Protein AF-A0A6C0DSA8-F1 (afdb_monomer_lite)

Sequence (281 aa):
MSYENQNHFLSDNNVKMLWEIILDDDIVVNKNRDEITQINRIFLSVAQQFYDKEKNLHQ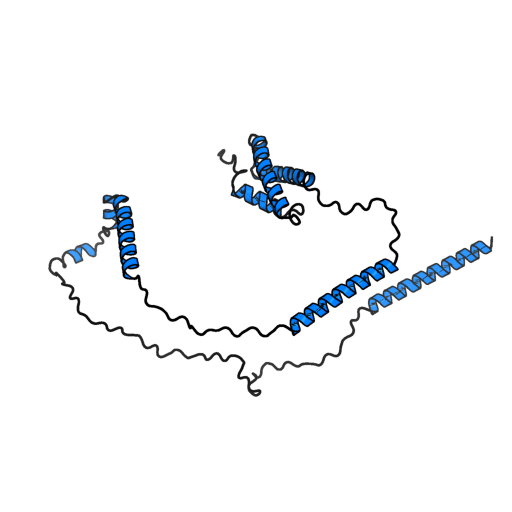TLIGMNKKFISVIVNILNQNFPKPKPLVIHEKETIPITAEEIQKSRENEFEQEFKRKQNEFTRAMSLPVPETPKFSDNARDEPISELDVIIKRTIAERNLEMQQITNNFNKSEVENWIKSSETSVRVEKLRENENATKKIKLGNLMDYDVPSDENIKQKNVSWADDLTENNILPGLKLKITEIEPKEINNTTSIDEKIDKLEKKVDVIFSMIEKLLLEKNKN

Radius of gyration: 43.49 Å; chains: 1; bounding box: 101×85×115 Å

Structure (mmCIF, N/CA/C/O backbone):
data_AF-A0A6C0DSA8-F1
#
_entry.id   AF-A0A6C0DSA8-F1
#
loop_
_atom_site.group_PDB
_atom_site.id
_atom_site.type_symbol
_atom_site.label_atom_id
_atom_site.label_alt_id
_atom_site.label_comp_id
_atom_site.label_asym_id
_atom_site.label_entity_id
_atom_site.label_seq_id
_atom_site.pdbx_PDB_ins_code
_atom_site.Cartn_x
_atom_site.Cartn_y
_atom_site.Cartn_z
_atom_site.occupancy
_atom_site.B_iso_or_equiv
_atom_site.auth_seq_id
_atom_site.auth_comp_id
_atom_site.auth_asym_id
_atom_site.auth_atom_id
_atom_site.pdbx_PDB_model_num
ATOM 1 N N . MET A 1 1 ? 32.169 26.458 9.799 1.00 36.28 1 MET A N 1
ATOM 2 C CA . MET A 1 1 ? 31.304 25.278 9.583 1.00 36.28 1 MET A CA 1
ATOM 3 C C . MET A 1 1 ? 30.195 25.701 8.638 1.00 36.28 1 MET A C 1
ATOM 5 O O . MET A 1 1 ? 29.547 26.698 8.918 1.00 36.28 1 MET A O 1
ATOM 9 N N . SER A 1 2 ? 30.119 25.042 7.481 1.00 33.19 2 SER A N 1
ATOM 10 C CA . SER A 1 2 ? 29.376 25.468 6.284 1.00 33.19 2 SER A CA 1
ATOM 11 C C . SER A 1 2 ? 27.853 25.454 6.491 1.00 33.19 2 SER A C 1
ATOM 13 O O . SER A 1 2 ? 27.313 24.494 7.038 1.00 33.19 2 SER A O 1
ATOM 15 N N . TYR A 1 3 ? 27.172 26.512 6.042 1.00 40.94 3 TYR A N 1
ATOM 16 C CA . TYR A 1 3 ? 25.713 26.692 6.049 1.00 40.94 3 TYR A CA 1
ATOM 17 C C . TYR A 1 3 ? 25.061 26.046 4.805 1.00 40.94 3 TYR A C 1
ATOM 19 O O . TYR A 1 3 ? 24.342 26.704 4.065 1.00 40.94 3 TYR A O 1
ATOM 27 N N . GLU A 1 4 ? 25.309 24.761 4.548 1.00 39.78 4 GLU A N 1
ATOM 28 C CA . GLU A 1 4 ? 24.831 24.075 3.325 1.00 39.78 4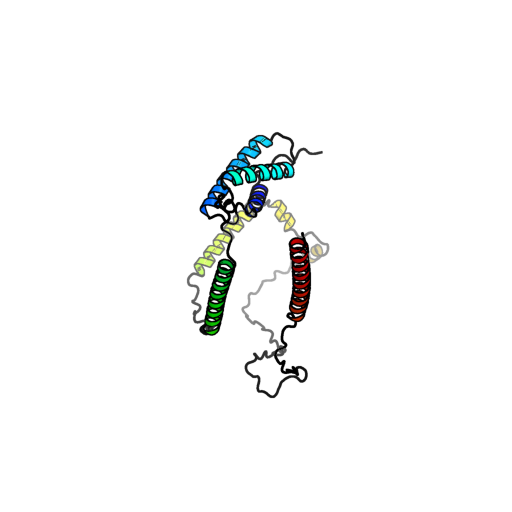 GLU A CA 1
ATOM 29 C C . GLU A 1 4 ? 23.663 23.097 3.546 1.00 39.78 4 GLU A C 1
ATOM 31 O O . GLU A 1 4 ? 23.375 22.268 2.694 1.00 39.78 4 GLU A O 1
ATOM 36 N N . ASN A 1 5 ? 22.940 23.189 4.665 1.00 47.25 5 ASN A N 1
ATOM 37 C CA . ASN A 1 5 ? 21.820 22.279 4.970 1.00 47.25 5 ASN A CA 1
ATOM 38 C C . ASN A 1 5 ? 20.432 22.931 4.878 1.00 47.25 5 ASN A C 1
ATOM 40 O O . ASN A 1 5 ? 19.489 22.490 5.537 1.00 47.25 5 ASN A O 1
ATOM 44 N N . GLN A 1 6 ? 20.280 23.991 4.085 1.00 53.41 6 GLN A N 1
ATOM 45 C CA . GLN A 1 6 ? 18.984 24.637 3.912 1.00 53.41 6 GLN A CA 1
ATOM 46 C C . GLN A 1 6 ? 18.294 24.103 2.654 1.00 53.41 6 GLN A C 1
ATOM 48 O O . GLN A 1 6 ? 18.672 24.444 1.540 1.00 53.41 6 GLN A O 1
ATOM 53 N N . ASN A 1 7 ? 17.231 23.320 2.886 1.00 64.06 7 ASN A N 1
ATOM 54 C CA . ASN A 1 7 ? 16.073 23.147 1.996 1.00 64.06 7 ASN A CA 1
ATOM 55 C C . ASN A 1 7 ? 15.995 21.919 1.069 1.00 64.06 7 ASN A C 1
ATOM 57 O O . ASN A 1 7 ? 15.568 22.022 -0.077 1.00 64.06 7 ASN A O 1
ATOM 61 N N . HIS A 1 8 ? 16.246 20.717 1.593 1.00 80.88 8 HIS A N 1
ATOM 62 C CA . HIS A 1 8 ? 15.916 19.462 0.887 1.00 80.88 8 HIS A CA 1
ATOM 63 C C . HIS A 1 8 ? 14.518 18.897 1.200 1.00 80.88 8 HIS A C 1
ATOM 65 O O . HIS A 1 8 ? 14.192 17.791 0.770 1.00 80.88 8 HIS A O 1
ATOM 71 N N . PHE A 1 9 ? 13.672 19.634 1.929 1.00 87.25 9 PHE A N 1
ATOM 72 C CA . PHE A 1 9 ? 12.355 19.141 2.350 1.00 87.25 9 PHE A CA 1
ATOM 73 C C . PHE A 1 9 ? 11.441 18.799 1.163 1.00 87.25 9 PHE A C 1
ATOM 75 O O . PHE A 1 9 ? 10.834 17.732 1.152 1.00 87.25 9 PHE A O 1
ATOM 82 N N . LEU A 1 10 ? 11.406 19.658 0.139 1.00 88.44 10 LEU A N 1
ATOM 83 C CA . LEU A 1 10 ? 10.636 19.438 -1.093 1.00 88.44 10 LEU A CA 1
ATOM 84 C C . LEU A 1 10 ? 11.400 18.639 -2.163 1.00 88.44 10 LEU A C 1
ATOM 86 O O . LEU A 1 10 ? 10.984 18.623 -3.316 1.00 88.44 10 LEU A O 1
ATOM 90 N N . SER A 1 11 ? 12.524 18.000 -1.822 1.00 91.25 11 SER A N 1
ATOM 91 C CA . SER A 1 11 ? 13.206 17.125 -2.780 1.00 91.25 11 SER A CA 1
ATOM 92 C C . SER A 1 11 ? 12.349 15.899 -3.086 1.00 91.25 11 SER A C 1
ATOM 94 O O . SER A 1 11 ? 11.756 15.323 -2.173 1.00 91.25 11 SER A O 1
ATOM 96 N N . ASP A 1 12 ? 12.337 15.458 -4.345 1.00 89.62 12 ASP A N 1
ATOM 97 C CA . ASP A 1 12 ? 11.538 14.306 -4.784 1.00 89.62 12 ASP A CA 1
ATOM 98 C C . ASP A 1 12 ? 11.785 13.067 -3.916 1.00 89.62 12 ASP A C 1
ATOM 100 O O . ASP A 1 12 ? 10.852 12.351 -3.559 1.00 89.62 12 ASP A O 1
ATOM 104 N N . ASN A 1 13 ? 13.036 12.849 -3.501 1.00 92.12 13 ASN A N 1
ATOM 105 C CA . ASN A 1 13 ? 13.405 11.734 -2.634 1.00 92.12 13 ASN A CA 1
ATOM 106 C C . ASN A 1 13 ? 12.784 11.845 -1.228 1.00 92.12 13 ASN A C 1
ATOM 108 O O . ASN A 1 13 ? 12.248 10.869 -0.708 1.00 92.12 13 ASN A O 1
ATOM 112 N N . ASN A 1 14 ? 12.820 13.033 -0.613 1.00 91.88 14 ASN A N 1
ATOM 113 C CA . ASN A 1 14 ? 12.238 13.248 0.712 1.00 91.88 14 ASN A CA 1
ATOM 114 C C . ASN A 1 14 ? 10.707 13.200 0.668 1.00 91.88 14 ASN A C 1
ATOM 116 O O . ASN A 1 14 ? 10.086 12.569 1.517 1.00 91.88 14 ASN A O 1
ATOM 120 N N . VAL A 1 15 ? 10.099 13.821 -0.343 1.00 92.44 15 VAL A N 1
ATOM 121 C CA . VAL A 1 15 ? 8.645 13.813 -0.547 1.00 92.44 15 VAL A CA 1
ATOM 122 C C . VAL A 1 15 ? 8.148 12.389 -0.781 1.00 92.44 15 VAL A C 1
ATOM 124 O O . VAL A 1 15 ? 7.161 11.988 -0.168 1.00 92.44 15 VAL A O 1
ATOM 127 N N . LYS A 1 16 ? 8.862 11.598 -1.593 1.00 93.44 16 LYS A N 1
ATOM 128 C CA . LYS A 1 16 ? 8.553 10.182 -1.802 1.00 93.44 16 LYS A CA 1
ATOM 129 C C . LYS A 1 16 ? 8.673 9.384 -0.507 1.00 93.44 16 LYS A C 1
ATOM 131 O O . LYS A 1 16 ? 7.734 8.686 -0.162 1.00 93.44 16 LYS A O 1
ATOM 136 N N . MET A 1 17 ? 9.769 9.527 0.244 1.00 94.19 17 MET A N 1
ATOM 137 C CA . MET A 1 17 ? 9.927 8.858 1.544 1.00 94.19 17 MET A CA 1
ATOM 138 C C . MET A 1 17 ? 8.771 9.189 2.498 1.00 94.19 17 MET A C 1
ATOM 140 O O . MET A 1 17 ? 8.204 8.294 3.117 1.00 94.19 17 MET A O 1
ATOM 144 N N . LEU A 1 18 ? 8.413 10.469 2.616 1.00 93.44 18 LEU A N 1
ATOM 145 C CA . LEU A 1 18 ? 7.306 10.911 3.462 1.00 93.44 18 LEU A CA 1
ATOM 146 C C . LEU A 1 18 ? 5.968 10.338 2.996 1.00 93.44 18 LEU A C 1
ATOM 148 O O . LEU A 1 18 ? 5.131 10.016 3.831 1.00 93.44 18 LEU A O 1
ATOM 152 N N . TRP A 1 19 ? 5.769 10.205 1.686 1.00 93.56 19 TRP A N 1
ATOM 153 C CA . TRP A 1 19 ? 4.577 9.582 1.130 1.00 93.56 19 TRP A CA 1
ATOM 154 C C . TRP A 1 19 ? 4.491 8.093 1.482 1.00 93.56 19 TRP A C 1
ATOM 156 O O . TRP A 1 19 ? 3.454 7.673 1.982 1.00 93.56 19 TRP A O 1
ATOM 166 N N . GLU A 1 20 ? 5.575 7.325 1.321 1.00 91.88 20 GLU A N 1
ATOM 167 C CA . GLU A 1 20 ? 5.614 5.901 1.707 1.00 91.88 20 GLU A CA 1
ATOM 168 C C . GLU A 1 20 ? 5.280 5.710 3.197 1.00 91.88 20 GLU A C 1
ATOM 170 O O . GLU A 1 20 ? 4.457 4.873 3.545 1.00 91.88 20 GLU A O 1
ATOM 175 N N . ILE A 1 21 ? 5.821 6.560 4.078 1.00 91.12 21 ILE A N 1
ATOM 176 C CA . ILE A 1 21 ? 5.517 6.511 5.521 1.00 91.12 21 ILE A CA 1
ATOM 177 C C . ILE A 1 21 ? 4.022 6.734 5.799 1.00 91.12 21 ILE A C 1
ATOM 179 O O . ILE A 1 21 ? 3.473 6.155 6.732 1.00 91.12 21 ILE A O 1
ATOM 183 N N . ILE A 1 22 ? 3.364 7.597 5.024 1.00 88.94 22 ILE A N 1
ATOM 184 C CA . ILE A 1 22 ? 1.934 7.886 5.186 1.00 88.94 22 ILE A CA 1
ATOM 185 C C . ILE A 1 22 ? 1.063 6.778 4.581 1.00 88.94 22 ILE A C 1
ATOM 187 O O . ILE A 1 22 ? -0.029 6.535 5.093 1.00 88.94 22 ILE A O 1
ATOM 191 N N . LEU A 1 23 ? 1.525 6.099 3.526 1.00 87.19 23 LEU A N 1
ATOM 192 C CA . LEU A 1 23 ? 0.829 4.943 2.951 1.00 87.19 23 LEU A CA 1
ATOM 193 C C . LEU A 1 23 ? 0.727 3.777 3.941 1.00 87.19 23 LEU A C 1
ATOM 195 O O . LEU A 1 23 ? -0.292 3.089 3.950 1.00 87.19 23 LEU A O 1
ATOM 199 N N . ASP A 1 24 ? 1.748 3.597 4.780 1.00 83.12 24 ASP A N 1
ATOM 200 C CA . ASP A 1 24 ? 1.798 2.552 5.808 1.00 83.12 24 ASP A CA 1
ATOM 201 C C . ASP A 1 24 ? 0.886 2.836 7.021 1.00 83.12 24 ASP A C 1
ATOM 203 O O . ASP A 1 24 ? 0.704 1.967 7.875 1.00 83.12 24 ASP A O 1
ATOM 207 N N . ASP A 1 25 ? 0.299 4.034 7.129 1.00 81.81 25 ASP A N 1
ATOM 208 C CA . ASP A 1 25 ? -0.641 4.366 8.204 1.00 81.81 25 ASP A CA 1
ATOM 209 C C . ASP A 1 25 ? -2.031 3.769 7.913 1.00 81.81 25 ASP A C 1
ATOM 211 O O . ASP A 1 25 ? -2.569 3.891 6.808 1.00 81.81 25 ASP A O 1
ATOM 215 N N . ASP A 1 26 ? -2.672 3.192 8.935 1.00 72.12 26 ASP A N 1
ATOM 216 C CA . ASP A 1 26 ? -4.038 2.644 8.891 1.00 72.12 26 ASP A CA 1
ATOM 217 C C . ASP A 1 26 ? -5.083 3.602 8.285 1.00 72.12 26 ASP A C 1
ATOM 219 O O . ASP A 1 26 ? -6.152 3.167 7.848 1.00 72.12 26 ASP A O 1
ATOM 223 N N . ILE A 1 27 ? -4.816 4.915 8.292 1.00 74.56 27 ILE A N 1
ATOM 224 C CA . ILE A 1 27 ? -5.662 5.928 7.644 1.00 74.56 27 ILE A CA 1
ATOM 225 C C . ILE A 1 27 ? -5.789 5.672 6.131 1.00 74.56 27 ILE A C 1
ATOM 227 O O . ILE A 1 27 ? -6.843 5.960 5.556 1.00 74.56 27 ILE A O 1
ATOM 231 N N . VAL A 1 28 ? -4.743 5.133 5.495 1.00 74.50 28 VAL A N 1
ATOM 232 C CA . VAL A 1 28 ? -4.619 4.992 4.036 1.00 74.50 28 VAL A CA 1
ATOM 233 C C . VAL A 1 28 ? -4.729 3.536 3.564 1.00 74.50 28 VAL A C 1
ATOM 235 O O . VAL A 1 28 ? -5.296 3.302 2.498 1.00 74.50 28 VAL A O 1
ATOM 238 N N . VAL A 1 29 ? -4.291 2.554 4.364 1.00 75.06 29 VAL A N 1
ATOM 239 C CA . VAL A 1 29 ? -4.211 1.123 3.978 1.00 75.06 29 VAL A CA 1
ATOM 240 C C . VAL A 1 29 ? -5.540 0.531 3.471 1.00 75.06 29 VAL A C 1
ATOM 242 O O . VAL A 1 29 ? -5.538 -0.315 2.582 1.00 75.06 29 VAL A O 1
ATOM 245 N N . ASN A 1 30 ? -6.688 0.997 3.978 1.00 73.38 30 ASN A N 1
ATOM 246 C CA . ASN A 1 30 ? -8.017 0.469 3.622 1.00 73.38 30 ASN A CA 1
ATOM 247 C C . ASN A 1 30 ? -8.848 1.411 2.731 1.00 73.38 30 ASN A C 1
ATOM 249 O O . ASN A 1 30 ? -10.080 1.334 2.719 1.00 73.38 30 ASN A O 1
ATOM 253 N N . LYS A 1 31 ? -8.198 2.341 2.025 1.00 81.06 31 LYS A N 1
ATOM 254 C CA . LYS A 1 31 ? -8.865 3.348 1.192 1.00 81.06 31 LYS A CA 1
ATOM 255 C C . LYS A 1 31 ? -8.976 2.921 -0.264 1.00 81.06 31 LYS A C 1
ATOM 257 O O . LYS A 1 31 ? -8.130 2.203 -0.792 1.00 81.06 31 LYS A O 1
ATOM 262 N N . ASN A 1 32 ? -10.041 3.367 -0.928 1.00 85.00 32 ASN A N 1
ATOM 263 C CA . ASN A 1 32 ? -10.211 3.114 -2.354 1.00 85.00 32 ASN A CA 1
ATOM 264 C C . ASN A 1 32 ? -9.243 3.981 -3.193 1.00 85.00 32 ASN A C 1
ATOM 266 O O . ASN A 1 32 ? -8.629 4.933 -2.705 1.00 85.00 32 ASN A O 1
ATOM 270 N N . ARG A 1 33 ? -9.098 3.660 -4.484 1.00 85.19 33 ARG A N 1
ATOM 271 C CA . ARG A 1 33 ? -8.155 4.348 -5.385 1.00 85.19 33 ARG A CA 1
ATOM 272 C C . ARG A 1 33 ? -8.432 5.853 -5.526 1.00 85.19 33 ARG A C 1
ATOM 274 O O . ARG A 1 33 ? -7.490 6.639 -5.672 1.00 85.19 33 ARG A O 1
ATOM 281 N N . ASP A 1 34 ? -9.695 6.258 -5.473 1.00 86.62 34 ASP A N 1
ATOM 282 C CA . ASP A 1 34 ? -10.095 7.661 -5.602 1.00 86.62 34 ASP A CA 1
ATOM 283 C C . ASP A 1 34 ? -9.764 8.451 -4.327 1.00 86.62 34 ASP A C 1
ATOM 285 O O . ASP A 1 34 ? -9.196 9.543 -4.402 1.00 86.62 34 ASP A O 1
ATOM 289 N N . GLU A 1 35 ? -10.010 7.861 -3.154 1.00 84.94 35 GLU A N 1
ATOM 29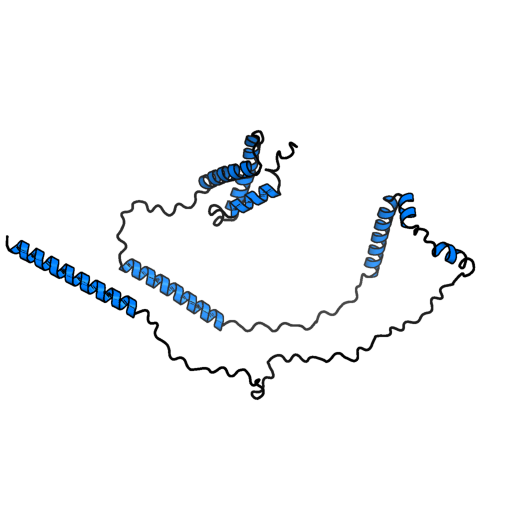0 C CA . GLU A 1 35 ? -9.628 8.390 -1.844 1.00 84.94 35 GLU A CA 1
ATOM 291 C C . GLU A 1 35 ? -8.107 8.548 -1.743 1.00 84.94 35 GLU A C 1
ATOM 293 O O . GLU A 1 35 ? -7.636 9.611 -1.347 1.00 84.94 35 GLU A O 1
ATOM 298 N N . ILE A 1 36 ? -7.319 7.558 -2.179 1.00 88.56 36 ILE A N 1
ATOM 299 C CA . ILE A 1 36 ? -5.847 7.656 -2.210 1.00 88.56 36 ILE A CA 1
ATOM 300 C C . ILE A 1 36 ? -5.400 8.813 -3.115 1.00 88.56 36 ILE A C 1
ATOM 302 O O . ILE A 1 36 ? -4.508 9.585 -2.758 1.00 88.56 36 ILE A O 1
ATOM 306 N N . THR A 1 37 ? -6.047 8.989 -4.270 1.00 89.75 37 THR A N 1
ATOM 307 C CA . THR A 1 37 ? -5.745 10.102 -5.186 1.00 89.75 37 THR A CA 1
ATOM 308 C C . THR A 1 37 ? -6.062 11.456 -4.541 1.00 89.75 37 THR A C 1
ATOM 310 O O . THR A 1 37 ? -5.304 12.418 -4.698 1.00 89.75 37 THR A O 1
ATOM 313 N N . GLN A 1 38 ? -7.154 11.544 -3.781 1.00 88.81 38 GLN A N 1
ATOM 314 C CA . GLN A 1 38 ? -7.524 12.741 -3.030 1.00 88.81 38 GLN A CA 1
ATOM 315 C C . GLN A 1 38 ? -6.548 13.021 -1.876 1.00 88.81 38 GLN A C 1
ATOM 317 O O . GLN A 1 38 ? -6.116 14.163 -1.711 1.00 88.81 38 GLN A O 1
ATOM 322 N N . ILE A 1 39 ? -6.151 11.989 -1.129 1.00 90.12 39 ILE A N 1
ATOM 323 C CA . ILE A 1 39 ? -5.149 12.063 -0.057 1.00 90.12 39 ILE A CA 1
ATOM 324 C C . ILE A 1 39 ? -3.818 12.571 -0.615 1.00 90.12 39 ILE A C 1
ATOM 326 O O . ILE A 1 39 ? -3.233 13.483 -0.037 1.00 90.12 39 ILE A O 1
ATOM 330 N N . ASN A 1 40 ? -3.379 12.073 -1.773 1.00 91.94 40 ASN A N 1
ATOM 331 C CA . ASN A 1 40 ? -2.148 12.531 -2.420 1.00 91.94 40 ASN A CA 1
ATOM 332 C C . ASN A 1 40 ? -2.206 14.026 -2.792 1.00 91.94 40 ASN A C 1
ATOM 334 O O . ASN A 1 40 ? -1.271 14.784 -2.536 1.00 91.94 40 ASN A O 1
ATOM 338 N N . ARG A 1 41 ? -3.337 14.502 -3.333 1.00 92.38 41 ARG A N 1
ATOM 339 C CA . ARG A 1 41 ? -3.519 15.937 -3.630 1.00 92.38 41 ARG A CA 1
ATOM 340 C C . ARG A 1 41 ? -3.437 16.800 -2.370 1.00 92.38 41 ARG A C 1
ATOM 342 O O . ARG A 1 41 ? -2.795 17.850 -2.392 1.00 92.38 41 ARG A O 1
ATOM 349 N N . ILE A 1 42 ? -4.065 16.354 -1.280 1.00 90.75 42 ILE A N 1
ATOM 350 C CA . ILE A 1 42 ? -4.008 17.035 0.020 1.00 90.75 42 ILE A CA 1
ATOM 351 C C . ILE A 1 42 ? -2.570 17.035 0.540 1.00 90.75 42 ILE A C 1
ATOM 353 O O . ILE A 1 42 ? -2.065 18.088 0.918 1.00 90.75 42 ILE A O 1
ATOM 357 N N . PHE A 1 43 ? -1.890 15.892 0.497 1.00 94.50 43 PHE A N 1
ATOM 358 C CA . PHE A 1 43 ? -0.502 15.740 0.921 1.00 94.50 43 PHE A CA 1
ATOM 359 C C . PHE A 1 43 ? 0.428 16.724 0.205 1.00 94.50 43 PHE A C 1
ATOM 361 O O . PHE A 1 43 ? 1.122 17.491 0.871 1.00 94.50 43 PHE A O 1
ATOM 368 N N . LEU A 1 44 ? 0.396 16.774 -1.131 1.00 92.31 44 LEU A N 1
ATOM 369 C CA . LEU A 1 44 ? 1.246 17.676 -1.915 1.00 92.31 44 LEU A CA 1
ATOM 370 C C . LEU A 1 44 ? 0.943 19.151 -1.622 1.00 92.31 44 LEU A C 1
ATOM 372 O O . LEU A 1 44 ? 1.863 19.954 -1.459 1.00 92.31 44 LEU A O 1
ATOM 376 N N . SER A 1 45 ? -0.338 19.506 -1.498 1.00 92.88 45 SER A N 1
ATOM 377 C CA . SER A 1 45 ? -0.742 20.875 -1.163 1.00 92.88 45 SER A CA 1
ATOM 378 C C . SER A 1 45 ? -0.276 21.284 0.238 1.00 92.88 45 SER A C 1
ATOM 380 O O . SER A 1 45 ? 0.277 22.369 0.423 1.00 92.88 45 SER A O 1
ATOM 382 N N . VAL A 1 46 ? -0.452 20.409 1.231 1.00 92.38 46 VAL A N 1
ATOM 383 C CA . VAL A 1 46 ? -0.032 20.663 2.614 1.00 92.38 46 VAL A CA 1
ATOM 384 C C . VAL A 1 46 ? 1.490 20.701 2.719 1.00 92.38 46 VAL A C 1
ATOM 386 O O . VAL A 1 46 ? 2.005 21.534 3.456 1.00 92.38 46 VAL A O 1
ATOM 389 N N . ALA A 1 47 ? 2.222 19.868 1.974 1.00 92.00 47 ALA A N 1
ATOM 390 C CA . ALA A 1 47 ? 3.685 19.871 1.965 1.00 92.00 47 ALA A CA 1
ATOM 391 C C . ALA A 1 47 ? 4.251 21.217 1.494 1.00 92.00 47 ALA A C 1
ATOM 393 O O . ALA A 1 47 ? 5.135 21.773 2.148 1.00 92.00 47 ALA A O 1
ATOM 394 N N . GLN A 1 48 ? 3.695 21.781 0.416 1.00 90.19 48 GLN A N 1
ATOM 395 C CA . GLN A 1 48 ? 4.073 23.111 -0.073 1.00 90.19 48 GLN A CA 1
ATOM 396 C C . GLN A 1 48 ? 3.757 24.199 0.962 1.00 90.19 48 GLN A C 1
ATOM 398 O O . GLN A 1 48 ? 4.637 24.969 1.345 1.00 90.19 48 GLN A O 1
ATOM 403 N N . GLN A 1 49 ? 2.532 24.208 1.495 1.00 90.12 49 GLN A N 1
ATOM 404 C CA . GLN A 1 49 ? 2.109 25.195 2.495 1.00 90.12 49 GLN A CA 1
ATOM 405 C C . GLN A 1 49 ? 2.903 25.105 3.805 1.00 90.12 49 GLN A C 1
ATOM 407 O O . GLN A 1 49 ? 3.173 26.122 4.445 1.00 90.12 49 GLN A O 1
ATOM 412 N N . PHE A 1 50 ? 3.247 23.892 4.234 1.00 91.62 50 PHE A N 1
ATOM 413 C CA . PHE A 1 50 ? 4.059 23.643 5.419 1.00 91.62 50 PHE A CA 1
ATOM 414 C C . PHE A 1 50 ? 5.474 24.180 5.218 1.00 91.62 50 PHE A C 1
ATOM 416 O O . PHE A 1 50 ? 5.982 24.920 6.060 1.00 91.62 50 PHE A O 1
ATOM 423 N N . TYR A 1 51 ? 6.083 23.857 4.077 1.00 90.00 51 TYR A N 1
ATOM 424 C CA . TYR A 1 51 ? 7.421 24.317 3.747 1.00 90.00 51 TYR A CA 1
ATOM 425 C C . TYR A 1 51 ? 7.497 25.846 3.685 1.00 90.00 51 TYR A C 1
ATOM 427 O O . TYR A 1 51 ? 8.402 26.435 4.271 1.00 90.00 51 TYR A O 1
ATOM 435 N N . ASP A 1 52 ? 6.512 26.512 3.079 1.00 86.56 52 ASP A N 1
ATOM 436 C CA . ASP A 1 52 ? 6.486 27.976 3.017 1.00 86.56 52 ASP A CA 1
ATOM 437 C C . ASP A 1 52 ? 6.430 28.657 4.387 1.00 86.56 52 ASP A C 1
ATOM 439 O O . ASP A 1 52 ? 6.998 29.739 4.554 1.00 86.56 52 ASP A O 1
ATOM 443 N N . LYS A 1 53 ? 5.791 28.017 5.371 1.00 85.50 53 LYS A N 1
ATOM 444 C CA . LYS A 1 53 ? 5.696 28.517 6.749 1.00 85.50 53 LYS A CA 1
ATOM 445 C C . LYS A 1 53 ? 6.962 28.249 7.561 1.00 85.50 53 LYS A C 1
ATOM 447 O O . LYS A 1 53 ? 7.344 29.076 8.383 1.00 85.50 53 LYS A O 1
ATOM 452 N N . GLU A 1 54 ? 7.608 27.107 7.344 1.00 83.12 54 GLU A N 1
ATOM 453 C CA . GLU A 1 54 ? 8.692 26.621 8.207 1.00 83.12 54 GLU A CA 1
ATOM 454 C C . GLU A 1 54 ? 10.097 26.844 7.628 1.00 83.12 54 GLU A C 1
ATOM 456 O O . GLU A 1 54 ? 11.062 26.780 8.382 1.00 83.12 54 GLU A O 1
ATOM 461 N N . LYS A 1 55 ? 10.241 27.179 6.335 1.00 79.62 55 LYS A N 1
ATOM 462 C CA . LYS A 1 55 ? 11.545 27.379 5.658 1.00 79.62 55 LYS A CA 1
ATOM 463 C C . LYS A 1 55 ? 12.467 28.415 6.310 1.00 79.62 55 LYS A C 1
ATOM 465 O O . LYS A 1 55 ? 13.675 28.374 6.106 1.00 79.62 55 LYS A O 1
ATOM 470 N N . ASN A 1 56 ? 11.904 29.343 7.082 1.00 77.94 56 ASN A N 1
ATOM 471 C CA . ASN A 1 56 ? 12.648 30.417 7.743 1.00 77.94 56 ASN A CA 1
ATOM 472 C C . ASN A 1 56 ? 12.972 30.115 9.215 1.00 77.94 56 ASN A C 1
ATOM 474 O O . ASN A 1 56 ? 13.738 30.849 9.836 1.00 77.94 56 ASN A O 1
ATOM 478 N N . LEU A 1 57 ? 12.401 29.054 9.795 1.00 75.62 57 LEU A N 1
ATOM 479 C CA . LEU A 1 57 ? 12.831 28.561 11.098 1.00 75.62 57 LEU A CA 1
ATOM 480 C C . LEU A 1 57 ? 14.015 27.636 10.834 1.00 75.62 57 LEU A C 1
ATOM 482 O O . LEU A 1 57 ? 13.836 26.634 10.156 1.00 75.62 57 LEU A O 1
ATOM 486 N N . HIS A 1 58 ? 15.206 27.956 11.349 1.00 64.50 58 HIS A N 1
ATOM 487 C CA . HIS A 1 58 ? 16.442 27.166 11.216 1.00 64.50 58 HIS A CA 1
ATOM 488 C C . HIS A 1 58 ? 16.324 25.747 11.825 1.00 64.50 58 HIS A C 1
ATOM 490 O O . HIS A 1 58 ? 16.973 25.414 12.814 1.00 64.50 58 HIS A O 1
ATOM 496 N N . GLN A 1 59 ? 15.464 24.909 11.255 1.00 74.81 59 GLN A N 1
ATOM 497 C CA . GLN A 1 59 ? 15.190 23.540 11.652 1.00 74.81 59 GLN A CA 1
ATOM 498 C C . GLN A 1 59 ? 15.981 22.583 10.767 1.00 74.81 59 GLN A C 1
ATOM 500 O O . GLN A 1 59 ? 16.262 22.844 9.599 1.00 74.81 59 GLN A O 1
ATOM 505 N N . THR A 1 60 ? 16.334 21.437 11.338 1.00 85.88 60 THR A N 1
ATOM 506 C CA . THR A 1 60 ? 16.913 20.331 10.580 1.00 85.88 60 THR A CA 1
ATOM 507 C C . THR A 1 60 ? 15.839 19.672 9.713 1.00 85.88 60 THR A C 1
ATOM 509 O O . THR A 1 60 ? 14.670 19.625 10.100 1.00 85.88 60 THR A O 1
ATOM 512 N N . LEU A 1 61 ? 16.234 19.088 8.575 1.00 86.56 61 LEU A N 1
ATOM 513 C CA . LEU A 1 61 ? 15.327 18.337 7.692 1.00 86.56 61 LEU A CA 1
ATOM 514 C C . LEU A 1 61 ? 14.515 17.284 8.462 1.00 86.56 61 LEU A C 1
ATOM 516 O O . LEU A 1 61 ? 13.307 17.171 8.288 1.00 86.56 61 LEU A O 1
ATOM 520 N N . ILE A 1 62 ? 15.167 16.556 9.373 1.00 87.56 62 ILE A N 1
ATOM 521 C CA . ILE A 1 62 ? 14.502 15.554 10.211 1.00 87.56 62 ILE A CA 1
ATOM 522 C C . ILE A 1 62 ? 13.453 16.175 11.145 1.00 87.56 62 ILE A C 1
ATOM 524 O O . ILE A 1 62 ? 12.403 15.576 11.374 1.00 87.56 62 ILE A O 1
ATOM 528 N N . GLY A 1 63 ? 13.708 17.379 11.666 1.00 88.38 63 GLY A N 1
ATOM 529 C CA . GLY A 1 63 ? 12.747 18.133 12.469 1.00 88.38 63 GLY A CA 1
ATOM 530 C C . GLY A 1 63 ? 11.533 18.552 11.643 1.00 88.38 63 GLY A C 1
ATOM 531 O O . GLY A 1 63 ? 10.400 18.320 12.065 1.00 88.38 63 GLY A O 1
ATOM 532 N N . MET A 1 64 ? 11.773 19.064 10.432 1.00 89.12 64 MET A N 1
ATOM 533 C CA . MET A 1 64 ? 10.713 19.421 9.487 1.00 89.12 64 MET A CA 1
ATOM 534 C C . MET A 1 64 ? 9.866 18.204 9.106 1.00 89.12 64 MET A C 1
ATOM 536 O O . MET A 1 64 ? 8.645 18.276 9.172 1.00 89.12 64 MET A O 1
ATOM 540 N N . ASN A 1 65 ? 10.495 17.068 8.794 1.00 91.88 65 ASN A N 1
ATOM 541 C CA . ASN A 1 65 ? 9.810 15.819 8.452 1.00 91.88 65 ASN A CA 1
ATOM 542 C C . ASN A 1 65 ? 8.903 15.333 9.588 1.00 91.88 65 ASN A C 1
ATOM 544 O O . ASN A 1 65 ? 7.727 15.065 9.361 1.00 91.88 65 ASN A O 1
ATOM 548 N N . LYS A 1 66 ? 9.412 15.275 10.826 1.00 91.69 66 LYS A N 1
ATOM 549 C CA . LYS A 1 66 ? 8.615 14.864 11.996 1.00 91.69 66 LYS A CA 1
ATOM 550 C C . LYS A 1 66 ? 7.417 15.784 12.224 1.00 91.69 66 LYS A C 1
ATOM 552 O O . LYS A 1 66 ? 6.308 15.311 12.473 1.00 91.69 66 LYS A O 1
ATOM 557 N N . LYS A 1 67 ? 7.635 17.098 12.132 1.00 90.94 67 LYS A N 1
ATOM 558 C CA . LYS A 1 67 ? 6.581 18.096 12.327 1.00 90.94 67 LYS A CA 1
ATOM 559 C C . LYS A 1 67 ? 5.538 18.026 11.210 1.00 90.94 67 LYS A C 1
ATOM 561 O O . LYS A 1 67 ? 4.346 18.053 11.498 1.00 90.94 67 LYS A O 1
ATOM 566 N N . PHE A 1 68 ? 5.974 17.861 9.963 1.00 93.75 68 PHE A N 1
ATOM 567 C CA . PHE A 1 68 ? 5.087 17.669 8.823 1.00 93.75 68 PHE A CA 1
ATOM 568 C C . PHE A 1 68 ? 4.226 16.415 8.973 1.00 93.75 68 PHE A C 1
ATOM 570 O O . PHE A 1 68 ? 3.013 16.527 8.833 1.00 93.75 68 PHE A O 1
ATOM 577 N N . ILE A 1 69 ? 4.818 15.264 9.323 1.00 92.50 69 ILE A N 1
ATOM 578 C CA . ILE A 1 69 ? 4.081 14.008 9.551 1.00 92.50 69 ILE A CA 1
ATOM 579 C C . ILE A 1 69 ? 2.975 14.224 10.591 1.00 92.50 69 ILE A C 1
ATOM 581 O O . ILE A 1 69 ? 1.825 13.873 10.353 1.00 92.50 69 ILE A O 1
ATOM 585 N N . SER A 1 70 ? 3.283 14.883 11.711 1.00 91.12 70 SER A N 1
ATOM 586 C CA . SER A 1 70 ? 2.276 15.191 12.736 1.00 91.12 70 SER A CA 1
ATOM 587 C C . SER A 1 70 ? 1.128 16.058 12.199 1.00 91.12 70 SER A C 1
ATOM 589 O O . SER A 1 70 ? -0.040 15.784 12.481 1.00 91.12 70 SER A O 1
ATOM 591 N N . VAL A 1 71 ? 1.443 17.078 11.395 1.00 91.94 71 VAL A N 1
ATOM 592 C CA . VAL A 1 71 ? 0.442 17.968 10.791 1.00 91.94 71 VAL A CA 1
ATOM 593 C C . VAL A 1 71 ? -0.421 17.224 9.775 1.00 91.94 71 VAL A C 1
ATOM 595 O O . VAL A 1 71 ? -1.648 17.313 9.845 1.00 91.94 71 VAL A O 1
ATOM 598 N N . ILE A 1 72 ? 0.189 16.484 8.846 1.00 91.88 72 ILE A N 1
ATOM 599 C CA . ILE A 1 72 ? -0.551 15.797 7.786 1.00 91.88 72 ILE A CA 1
ATOM 600 C C . ILE A 1 72 ? -1.404 14.664 8.354 1.00 91.88 72 ILE A C 1
ATOM 602 O O . ILE A 1 72 ? -2.570 14.577 7.996 1.00 91.88 72 ILE A O 1
ATOM 606 N N . VAL A 1 73 ? -0.903 13.879 9.313 1.00 90.00 73 VAL A N 1
ATOM 607 C CA . VAL A 1 73 ? -1.689 12.831 9.986 1.00 90.00 73 VAL A CA 1
ATOM 608 C C . VAL A 1 73 ? -2.904 13.432 10.692 1.00 90.00 73 VAL A C 1
ATOM 610 O O . VAL A 1 73 ? -4.004 12.887 10.600 1.00 90.00 73 VAL A O 1
ATOM 613 N N . ASN A 1 74 ? -2.759 14.582 11.356 1.00 89.81 74 ASN A N 1
ATOM 614 C CA . ASN A 1 74 ? -3.902 15.261 11.965 1.00 89.81 74 ASN A CA 1
ATOM 615 C C . ASN A 1 74 ? -4.925 15.711 10.907 1.00 89.81 74 ASN A C 1
ATOM 617 O O . ASN A 1 74 ? -6.114 15.446 11.048 1.00 89.81 74 ASN A O 1
ATOM 621 N N . ILE A 1 75 ? -4.472 16.336 9.816 1.00 89.12 75 ILE A N 1
ATOM 622 C CA . ILE A 1 75 ? -5.348 16.768 8.714 1.00 89.12 75 ILE A CA 1
ATOM 623 C C . ILE A 1 75 ? -6.067 15.571 8.083 1.00 89.12 75 ILE A C 1
ATOM 625 O O . ILE A 1 75 ? -7.270 15.645 7.827 1.00 89.12 75 ILE A O 1
ATOM 629 N N . LEU A 1 76 ? -5.362 14.467 7.848 1.00 88.50 76 LEU A N 1
ATOM 630 C CA . LEU A 1 76 ? -5.942 13.266 7.259 1.00 88.50 76 LEU A CA 1
ATOM 631 C C . LEU A 1 76 ? -6.962 12.619 8.196 1.00 88.50 76 LEU A C 1
ATOM 633 O O . LEU A 1 76 ? -8.038 12.274 7.731 1.00 88.50 76 LEU A O 1
ATOM 637 N N . ASN A 1 77 ? -6.710 12.558 9.505 1.00 85.94 77 ASN A N 1
ATOM 638 C CA . ASN A 1 77 ? -7.700 12.065 10.471 1.00 85.94 77 ASN A CA 1
ATOM 639 C C . ASN A 1 77 ? -8.972 12.931 10.544 1.00 85.94 77 ASN A C 1
ATOM 641 O O . ASN A 1 77 ? -10.041 12.411 10.855 1.00 85.94 77 ASN A O 1
ATOM 645 N N . GLN A 1 78 ? -8.881 14.235 10.263 1.00 85.12 78 GLN A N 1
ATOM 646 C CA . GLN A 1 78 ? -10.050 15.125 10.211 1.00 85.12 78 GLN A CA 1
ATOM 647 C C . GLN A 1 78 ? -10.852 14.961 8.911 1.00 85.12 78 GLN A C 1
ATOM 649 O O . GLN A 1 78 ? -12.079 14.971 8.939 1.00 85.12 78 GLN A O 1
ATOM 654 N N . ASN A 1 79 ? -10.168 14.819 7.771 1.00 82.81 79 ASN A N 1
ATOM 655 C CA . ASN A 1 79 ? -10.812 14.718 6.453 1.00 82.81 79 ASN A CA 1
ATOM 656 C C . ASN A 1 79 ? -11.286 13.296 6.127 1.00 82.81 79 ASN A C 1
ATOM 658 O O . ASN A 1 79 ? -12.288 13.113 5.441 1.00 82.81 79 ASN A O 1
ATOM 662 N N . PHE A 1 80 ? -10.575 12.297 6.639 1.00 82.50 80 PHE A N 1
ATOM 663 C CA . PHE A 1 80 ? -10.850 10.877 6.481 1.00 82.50 80 PHE A CA 1
ATOM 664 C C . PHE A 1 80 ? -10.905 10.253 7.872 1.00 82.50 80 PHE A C 1
ATOM 666 O O . PHE A 1 80 ? -9.999 9.503 8.248 1.00 82.50 80 PHE A O 1
ATOM 673 N N . PRO A 1 81 ? -11.940 10.575 8.670 1.00 73.56 81 PRO A N 1
ATOM 674 C CA . PRO A 1 81 ? -12.098 9.946 9.964 1.00 73.56 81 PRO A CA 1
ATOM 675 C C . PRO A 1 81 ? -12.080 8.437 9.754 1.00 73.56 81 PRO A C 1
ATOM 677 O O . PRO A 1 81 ? -12.825 7.905 8.920 1.00 73.56 81 PRO A O 1
ATOM 680 N N . LYS A 1 82 ? -11.206 7.750 10.503 1.00 72.19 82 LYS A N 1
ATOM 681 C CA . LYS A 1 82 ? -11.263 6.293 10.607 1.00 72.19 82 LYS A CA 1
ATOM 682 C C . LYS A 1 82 ? -12.727 5.944 10.880 1.00 72.19 82 LYS A C 1
ATOM 684 O O . LYS A 1 82 ? -13.351 6.662 11.677 1.00 72.19 82 LYS A O 1
ATOM 689 N N . PRO A 1 83 ? -13.304 4.927 10.210 1.00 63.12 83 PRO A N 1
ATOM 690 C CA . PRO A 1 83 ? -14.639 4.479 10.562 1.00 63.12 83 PRO A CA 1
ATOM 691 C C . PRO A 1 83 ? -14.611 4.289 12.070 1.00 63.12 83 PRO A C 1
ATOM 693 O O . PRO A 1 83 ? -13.793 3.518 12.578 1.00 63.12 83 PRO A O 1
ATOM 696 N N . LYS A 1 84 ? -15.393 5.107 12.789 1.00 57.59 84 LYS A N 1
ATOM 697 C CA . LYS A 1 84 ? -15.484 4.980 14.238 1.00 57.59 84 LYS A CA 1
ATOM 698 C C . LYS A 1 84 ? -15.753 3.492 14.459 1.00 57.59 84 LYS A C 1
ATOM 700 O O . LYS A 1 84 ? -16.675 2.997 13.797 1.00 57.59 84 LYS A O 1
ATOM 705 N N . PRO A 1 85 ? -14.975 2.767 15.293 1.00 47.81 85 PRO A N 1
ATOM 706 C CA . PRO A 1 85 ? -15.450 1.469 15.748 1.00 47.81 85 PRO A CA 1
ATOM 707 C C . PRO A 1 85 ? -16.861 1.758 16.209 1.00 47.81 85 PRO A C 1
ATOM 709 O O . PRO A 1 85 ? -17.025 2.729 16.951 1.00 47.81 85 PRO A O 1
ATOM 712 N N . LEU A 1 86 ? -17.840 1.082 15.597 1.00 46.97 86 LEU A N 1
ATOM 713 C CA . LEU A 1 86 ? -19.253 1.381 15.764 1.00 46.97 86 LEU A CA 1
ATOM 714 C C . LEU A 1 86 ? -19.447 1.739 17.228 1.00 46.97 86 LEU A C 1
ATOM 716 O O . LEU A 1 86 ? -19.359 0.875 18.099 1.00 46.97 86 LEU A O 1
ATOM 720 N N . VAL A 1 87 ? -19.629 3.034 17.499 1.00 47.75 87 VAL A N 1
ATOM 721 C CA . VAL A 1 87 ? -20.217 3.445 18.752 1.00 47.75 87 VAL A CA 1
ATOM 722 C C . VAL A 1 87 ? -21.624 2.952 18.533 1.00 47.75 87 VAL A C 1
ATOM 724 O O . VAL A 1 87 ? -22.453 3.629 17.917 1.00 47.75 87 VAL A O 1
ATOM 727 N N . ILE A 1 88 ? -21.839 1.694 18.930 1.00 46.59 88 ILE A N 1
ATOM 728 C CA . ILE A 1 88 ? -23.118 1.231 19.411 1.00 46.59 88 ILE A CA 1
ATOM 729 C C . ILE A 1 88 ? -23.537 2.423 20.253 1.00 46.59 88 ILE A C 1
ATOM 731 O O . ILE A 1 88 ? -22.874 2.764 21.235 1.00 46.59 88 ILE A O 1
ATOM 735 N N . HIS A 1 89 ? -24.541 3.163 19.772 1.00 44.25 89 HIS A N 1
ATOM 736 C CA . HIS A 1 89 ? -25.275 4.050 20.655 1.00 44.25 89 HIS A CA 1
ATOM 737 C C . HIS A 1 89 ? -25.500 3.259 21.943 1.00 44.25 89 HIS A C 1
ATOM 739 O O . HIS A 1 89 ? -25.557 2.033 21.888 1.00 44.25 89 HIS A O 1
ATOM 745 N N . GLU A 1 90 ? -25.674 3.903 23.079 1.00 45.84 90 GLU A N 1
ATOM 746 C CA . GLU A 1 90 ? -26.315 3.255 24.220 1.00 45.84 90 GLU A CA 1
ATOM 747 C C . GLU A 1 90 ? -27.761 2.827 23.838 1.00 45.84 90 GLU A C 1
ATOM 749 O O . GLU A 1 90 ? -28.740 3.267 24.418 1.00 45.84 90 GLU A O 1
ATOM 754 N N . LYS A 1 91 ? -27.949 1.977 22.818 1.00 48.94 91 LYS A N 1
ATOM 755 C CA . LYS A 1 91 ? -28.874 0.872 22.877 1.00 48.94 91 LYS A CA 1
ATOM 756 C C . LYS A 1 91 ? -28.357 0.070 24.046 1.00 48.94 91 LYS A C 1
ATOM 758 O O . LYS A 1 91 ? -27.321 -0.583 23.937 1.00 48.94 91 LYS A O 1
ATOM 763 N N . GLU A 1 92 ? -29.030 0.264 25.172 1.00 50.44 92 GLU A N 1
ATOM 764 C CA . GLU A 1 92 ? -29.371 -0.790 26.115 1.00 50.44 92 GLU A CA 1
ATOM 765 C C . GLU A 1 92 ? -28.656 -2.085 25.751 1.00 50.44 92 GLU A C 1
ATOM 767 O O . GLU A 1 92 ? -28.960 -2.694 24.724 1.00 50.44 92 GLU A O 1
ATOM 772 N N . THR A 1 93 ? -27.655 -2.454 26.545 1.00 51.47 93 THR A N 1
ATOM 773 C CA . THR A 1 93 ? -26.993 -3.748 26.458 1.00 51.47 93 THR A CA 1
ATOM 774 C C . THR A 1 93 ? -28.069 -4.823 26.522 1.00 51.47 93 THR A C 1
ATOM 776 O O . THR A 1 93 ? -28.472 -5.237 27.608 1.00 51.47 93 THR A O 1
ATOM 779 N N . ILE A 1 94 ? -28.579 -5.245 25.367 1.00 63.88 94 ILE A N 1
ATOM 780 C CA . ILE A 1 94 ? -29.390 -6.444 25.277 1.00 63.88 94 ILE A CA 1
ATOM 781 C C . ILE A 1 94 ? -28.412 -7.539 25.698 1.00 63.88 94 ILE A C 1
ATOM 783 O O . ILE A 1 94 ? -27.351 -7.659 25.073 1.00 63.88 94 ILE A O 1
ATOM 787 N N . PRO A 1 95 ? -28.665 -8.259 26.801 1.00 67.88 95 PRO A N 1
ATOM 788 C CA . PRO A 1 95 ? -27.768 -9.318 27.216 1.00 67.88 95 PRO A CA 1
ATOM 789 C C . PRO A 1 95 ? -27.713 -10.334 26.078 1.00 67.88 95 PRO A C 1
ATOM 791 O O . PRO A 1 95 ? -28.721 -10.961 25.753 1.00 67.88 95 PRO A O 1
ATOM 794 N N . ILE A 1 96 ? -26.543 -10.455 25.447 1.00 68.19 96 ILE A N 1
ATOM 795 C CA . ILE A 1 96 ? -26.295 -11.480 24.436 1.00 68.19 96 ILE A CA 1
ATOM 796 C C . ILE A 1 96 ? -26.533 -12.819 25.129 1.00 68.19 96 ILE A C 1
ATOM 798 O O . ILE A 1 96 ? -25.877 -13.147 26.122 1.00 68.19 96 ILE A O 1
ATOM 802 N N . THR A 1 97 ? -27.516 -13.566 24.640 1.00 82.12 97 THR A N 1
ATOM 803 C CA . THR A 1 97 ? -27.874 -14.856 25.225 1.00 82.12 97 THR A CA 1
ATOM 804 C C . THR A 1 97 ? -26.851 -15.912 24.812 1.00 82.12 97 THR A C 1
ATOM 806 O O . THR A 1 97 ? -26.244 -15.835 23.742 1.00 82.12 97 THR A O 1
ATOM 809 N N . ALA A 1 98 ? -26.643 -16.925 25.656 1.00 84.06 98 ALA A N 1
ATOM 810 C CA . ALA A 1 98 ? -25.739 -18.031 25.331 1.00 84.06 98 ALA A CA 1
ATOM 811 C C . ALA A 1 98 ? -26.145 -18.747 24.026 1.00 84.06 98 ALA A C 1
ATOM 813 O O . ALA A 1 98 ? -25.280 -19.188 23.271 1.00 84.06 98 ALA A O 1
ATOM 814 N N . GLU A 1 99 ? -27.447 -18.789 23.735 1.00 87.44 99 GLU A N 1
ATOM 815 C CA . GLU A 1 99 ? -28.015 -19.341 22.503 1.00 87.44 99 GLU A CA 1
ATOM 816 C C . GLU A 1 99 ? -27.566 -18.567 21.256 1.00 87.44 99 GLU A C 1
ATOM 818 O O . GLU A 1 99 ? -27.211 -19.164 20.242 1.00 87.44 99 GLU A O 1
ATOM 823 N N . GLU A 1 100 ? -27.494 -17.238 21.332 1.00 85.62 100 GLU A N 1
ATOM 824 C CA . GLU A 1 100 ? -27.053 -16.404 20.214 1.00 85.62 100 GLU A CA 1
ATOM 825 C C . GLU A 1 100 ? -25.552 -16.573 19.928 1.00 85.62 100 GLU A C 1
ATOM 827 O O . GLU A 1 100 ? -25.138 -16.655 18.769 1.00 85.62 100 GLU A O 1
ATOM 832 N N . ILE A 1 101 ? -24.738 -16.733 20.977 1.00 86.44 101 ILE A N 1
ATOM 833 C CA . ILE A 1 101 ? -23.310 -17.068 20.844 1.00 86.44 101 ILE A CA 1
ATOM 834 C C . ILE A 1 101 ? -23.145 -18.452 20.219 1.00 86.44 101 ILE A C 1
ATOM 836 O O . ILE A 1 101 ? -22.309 -18.628 19.330 1.00 86.44 101 ILE A O 1
ATOM 840 N N . GLN A 1 102 ? -23.930 -19.432 20.666 1.00 90.88 102 GLN A N 1
ATOM 841 C CA . GLN A 1 102 ? -23.872 -20.783 20.123 1.00 90.88 102 GLN A CA 1
ATOM 842 C C . GLN A 1 102 ? -24.260 -20.799 18.643 1.00 90.88 102 GLN A C 1
ATOM 844 O O . GLN A 1 102 ? -23.499 -21.309 17.825 1.00 90.88 102 GLN A O 1
ATOM 849 N N . LYS A 1 103 ? -25.366 -20.150 18.274 1.00 92.56 103 LYS A N 1
ATOM 850 C CA . LYS A 1 103 ? -25.816 -20.051 16.883 1.00 92.56 103 LYS A CA 1
ATOM 851 C C . LYS A 1 103 ? -24.807 -19.329 15.988 1.00 92.56 103 LYS A C 1
ATOM 853 O O . LYS A 1 103 ? -24.614 -19.718 14.839 1.00 92.56 103 LYS A O 1
ATOM 858 N N . SER A 1 104 ? -24.145 -18.294 16.508 1.00 91.75 104 SER A N 1
ATOM 859 C CA . SER A 1 104 ? -23.072 -17.598 15.791 1.00 91.75 104 SER A CA 1
ATOM 860 C C . SER A 1 104 ? -21.897 -18.536 15.493 1.00 91.75 104 SER A C 1
ATOM 862 O O . SER A 1 104 ? -21.464 -18.633 14.346 1.00 91.75 104 SER A O 1
ATOM 864 N N . ARG A 1 105 ? -21.449 -19.305 16.497 1.00 93.88 105 ARG A N 1
ATOM 865 C CA . ARG A 1 105 ? -20.371 -20.298 16.344 1.00 93.88 105 ARG A CA 1
ATOM 866 C C . ARG A 1 105 ? -20.748 -21.430 15.393 1.00 93.88 105 ARG A C 1
ATOM 868 O O . ARG A 1 105 ? -19.923 -21.839 14.586 1.00 93.88 105 ARG A O 1
ATOM 875 N N . GLU A 1 106 ? -21.982 -21.921 15.471 1.00 94.25 106 GLU A N 1
ATOM 876 C CA . GLU A 1 106 ? -22.498 -22.945 14.557 1.00 94.25 106 GLU A CA 1
ATOM 877 C C . GLU A 1 106 ? -22.515 -22.437 13.110 1.00 94.25 106 GLU A C 1
ATOM 879 O O . GLU A 1 106 ? -22.085 -23.142 12.200 1.00 94.25 106 GLU A O 1
ATOM 884 N N . ASN A 1 107 ? -22.939 -21.191 12.892 1.00 95.56 107 ASN A N 1
ATOM 885 C CA . ASN A 1 107 ? -22.942 -20.579 11.567 1.00 95.56 107 ASN A CA 1
ATOM 886 C C . ASN A 1 107 ? -21.521 -20.348 11.022 1.00 95.56 107 ASN A C 1
ATOM 888 O O . ASN A 1 107 ? -21.269 -20.609 9.848 1.00 95.56 107 ASN A O 1
ATOM 892 N N . GLU A 1 108 ? -20.587 -19.883 11.855 1.00 95.06 108 GLU A N 1
ATOM 893 C CA . GLU A 1 108 ? -19.178 -19.719 11.473 1.00 95.06 108 GLU A CA 1
ATOM 894 C C . GLU A 1 108 ? -18.541 -21.068 11.110 1.00 95.06 108 GLU A C 1
ATOM 896 O O . GLU A 1 108 ? -17.897 -21.199 10.067 1.00 95.06 108 GLU A O 1
ATOM 901 N N . PHE A 1 109 ? -18.799 -22.098 11.916 1.00 97.56 109 PHE A N 1
ATOM 902 C CA . PHE A 1 109 ? -18.333 -23.454 11.652 1.00 97.56 109 PHE A CA 1
ATOM 903 C C . PHE A 1 109 ? -18.886 -24.010 10.334 1.00 97.56 109 PHE A C 1
ATOM 905 O O . PHE A 1 109 ? -18.127 -24.535 9.523 1.00 97.56 109 PHE A O 1
ATOM 912 N N . GLU A 1 110 ? -20.187 -23.861 10.085 1.00 96.75 110 GLU A N 1
ATOM 913 C CA . GLU A 1 110 ? -20.835 -24.329 8.856 1.00 96.75 110 GLU A CA 1
ATOM 914 C C . GLU A 1 110 ? -20.267 -23.636 7.603 1.00 96.75 110 GLU A C 1
ATOM 916 O O . GLU A 1 110 ? -20.075 -24.267 6.557 1.00 96.75 110 GLU A O 1
ATOM 921 N N . GLN A 1 111 ? -19.957 -22.339 7.700 1.00 96.62 111 GLN A N 1
ATOM 922 C CA . GLN A 1 111 ? -19.317 -21.593 6.615 1.00 96.62 111 GLN A CA 1
ATOM 923 C C . GLN A 1 111 ? -17.897 -22.092 6.343 1.00 96.62 111 GLN A C 1
ATOM 925 O O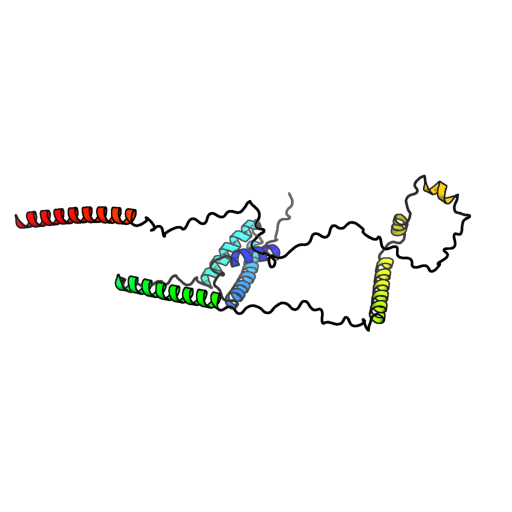 . GLN A 1 111 ? -17.550 -22.356 5.187 1.00 96.62 111 GLN A O 1
ATOM 930 N N . GLU A 1 112 ? -17.092 -22.269 7.390 1.00 96.56 112 GLU A N 1
ATOM 931 C CA . GLU A 1 112 ? -15.733 -22.797 7.268 1.00 96.56 112 GLU A CA 1
ATOM 932 C C . GLU A 1 112 ? -15.723 -24.232 6.732 1.00 96.56 112 GLU A C 1
ATOM 934 O O . GLU A 1 112 ? -14.927 -24.562 5.849 1.00 96.56 112 GLU A O 1
ATOM 939 N N . PHE A 1 113 ? -16.658 -25.069 7.177 1.00 97.50 113 PHE A N 1
ATOM 940 C CA . PHE A 1 113 ? -16.810 -26.433 6.687 1.00 97.50 113 PHE A CA 1
ATOM 941 C C . PHE A 1 113 ? -17.103 -26.462 5.183 1.00 97.50 113 PHE A C 1
ATOM 943 O O . PHE A 1 113 ? -16.388 -27.117 4.419 1.00 97.50 113 PHE A O 1
ATOM 950 N N . LYS A 1 114 ? -18.088 -25.680 4.722 1.00 97.12 114 LYS A N 1
ATOM 951 C CA . LYS A 1 114 ? -18.401 -25.551 3.289 1.00 97.12 114 LYS A CA 1
ATOM 952 C C . LYS A 1 114 ? -17.225 -25.008 2.489 1.00 97.12 114 LYS A C 1
ATOM 954 O O . LYS A 1 114 ? -16.948 -25.492 1.390 1.00 97.12 114 LYS A O 1
ATOM 959 N N . ARG A 1 115 ? -16.505 -24.021 3.027 1.00 97.12 115 ARG A N 1
ATOM 960 C CA . ARG A 1 115 ? -15.302 -23.465 2.394 1.00 97.12 115 ARG A CA 1
ATOM 961 C C . ARG A 1 115 ? -14.250 -24.551 2.178 1.00 97.12 115 ARG A C 1
ATOM 963 O O . ARG A 1 115 ? -13.748 -24.682 1.063 1.00 97.12 115 ARG A O 1
ATOM 970 N N . LYS A 1 116 ? -13.973 -25.363 3.201 1.00 97.06 116 LYS A N 1
ATOM 971 C CA . LYS A 1 116 ? -13.003 -26.464 3.138 1.00 97.06 116 LYS A CA 1
ATOM 972 C C . LYS A 1 116 ? -13.436 -27.603 2.227 1.00 97.06 116 LYS A C 1
ATOM 974 O O . LYS A 1 116 ? -12.617 -28.097 1.458 1.00 97.06 116 LYS A O 1
ATOM 979 N N . GLN A 1 117 ? -14.714 -27.966 2.233 1.00 96.19 117 GLN A N 1
ATOM 980 C CA . GLN A 1 117 ? -15.253 -28.958 1.304 1.00 96.19 117 GLN A CA 1
ATOM 981 C C . GLN A 1 117 ? -15.104 -28.505 -0.158 1.00 96.19 117 GLN A C 1
ATOM 983 O O . GLN A 1 117 ? -14.689 -29.285 -1.018 1.00 96.19 117 GLN A O 1
ATOM 988 N N . ASN A 1 118 ? -15.390 -27.231 -0.438 1.00 95.56 118 ASN A N 1
ATOM 989 C CA . ASN A 1 118 ? -15.221 -26.650 -1.767 1.00 95.56 118 ASN A CA 1
ATOM 990 C C . ASN A 1 118 ? -13.746 -26.579 -2.180 1.00 95.56 118 ASN A C 1
ATOM 992 O O . ASN A 1 118 ? -13.418 -26.895 -3.320 1.00 95.56 118 ASN A O 1
ATOM 996 N N . GLU A 1 119 ? -12.857 -26.184 -1.267 1.00 95.62 119 GLU A N 1
ATOM 997 C CA . GLU A 1 119 ? -11.406 -26.154 -1.489 1.00 95.62 119 GLU A CA 1
ATOM 998 C C . GLU A 1 119 ? -10.874 -27.552 -1.836 1.00 95.62 119 GLU A C 1
ATOM 1000 O O . GLU A 1 119 ? -10.185 -27.723 -2.841 1.00 95.62 119 GLU A O 1
ATOM 1005 N N . PHE A 1 120 ? -11.284 -28.566 -1.072 1.00 96.25 120 PHE A N 1
ATOM 1006 C CA . PHE A 1 120 ? -10.921 -29.959 -1.314 1.00 96.25 120 PHE A CA 1
ATOM 1007 C C . PHE A 1 120 ? -11.436 -30.468 -2.666 1.00 96.25 120 PHE A C 1
ATOM 1009 O O . PHE A 1 120 ? -10.681 -31.034 -3.454 1.00 96.25 120 PHE A O 1
ATOM 1016 N N . THR A 1 121 ? -12.712 -30.219 -2.969 1.00 93.69 121 THR A N 1
ATOM 1017 C CA . THR A 1 121 ? -13.326 -30.649 -4.235 1.00 93.69 121 THR A CA 1
ATOM 1018 C C . THR A 1 121 ? -12.636 -29.994 -5.429 1.00 93.69 121 THR A C 1
ATOM 1020 O O . THR A 1 121 ? -12.370 -30.658 -6.429 1.00 93.69 121 THR A O 1
ATOM 1023 N N . ARG A 1 122 ? -12.288 -28.705 -5.325 1.00 92.62 122 ARG A N 1
ATOM 1024 C CA . ARG A 1 122 ? -11.529 -27.987 -6.360 1.00 92.62 122 ARG A CA 1
ATOM 1025 C C . ARG A 1 122 ? -10.146 -28.586 -6.565 1.00 92.62 122 ARG A C 1
ATOM 1027 O O . ARG A 1 122 ? -9.765 -28.788 -7.707 1.00 92.62 122 ARG A O 1
ATOM 1034 N N . ALA A 1 123 ? -9.428 -28.905 -5.489 1.00 90.81 123 ALA A N 1
ATOM 1035 C CA . ALA A 1 123 ? -8.102 -29.510 -5.583 1.00 90.81 123 ALA A CA 1
ATOM 1036 C C . ALA A 1 123 ? -8.135 -30.893 -6.255 1.00 90.81 123 ALA A C 1
ATOM 1038 O O . ALA A 1 123 ? -7.252 -31.209 -7.046 1.00 90.81 123 ALA A O 1
ATOM 1039 N N . MET A 1 124 ? -9.172 -31.692 -5.988 1.00 91.81 124 MET A N 1
ATOM 1040 C CA . MET A 1 124 ? -9.325 -33.033 -6.568 1.00 91.81 124 MET A CA 1
ATOM 1041 C C . MET A 1 124 ? -9.857 -33.038 -8.007 1.00 91.81 124 MET A C 1
ATOM 1043 O O . MET A 1 124 ? -9.735 -34.047 -8.693 1.00 91.81 124 MET A O 1
ATOM 1047 N N . SER A 1 125 ? -10.452 -31.935 -8.471 1.00 90.19 125 SER A N 1
ATOM 1048 C CA . SER A 1 125 ? -11.078 -31.829 -9.799 1.00 90.19 125 SER A CA 1
ATOM 1049 C C . SER A 1 125 ? -10.287 -30.979 -10.798 1.00 90.19 125 SER A C 1
ATOM 1051 O O . SER A 1 125 ? -10.816 -30.631 -11.854 1.00 90.19 125 SER A O 1
ATOM 1053 N N . LEU A 1 126 ? -9.026 -30.642 -10.500 1.00 84.75 126 LEU A N 1
ATOM 1054 C CA . LEU A 1 126 ? -8.178 -29.918 -11.446 1.00 84.75 126 LEU A CA 1
ATOM 1055 C C . LEU A 1 126 ? -7.930 -30.781 -12.698 1.00 84.75 126 LEU A C 1
ATOM 1057 O O . LEU A 1 126 ? -7.427 -31.900 -12.568 1.00 84.75 126 LEU A O 1
ATOM 1061 N N . PRO A 1 127 ? -8.256 -30.292 -13.910 1.00 82.81 127 PRO A N 1
ATOM 1062 C CA . PRO A 1 127 ? -7.891 -30.991 -15.130 1.00 82.81 127 PRO A CA 1
ATOM 1063 C C . PRO A 1 127 ? -6.367 -31.004 -15.266 1.00 82.81 127 PRO A C 1
ATOM 1065 O O . PRO A 1 127 ? -5.690 -30.028 -14.935 1.00 82.81 127 PRO A O 1
ATOM 1068 N N . VAL A 1 128 ? -5.831 -32.115 -15.767 1.00 86.50 128 VAL A N 1
ATOM 1069 C CA . VAL A 1 128 ? -4.403 -32.229 -16.074 1.00 86.50 128 VAL A CA 1
ATOM 1070 C C . VAL A 1 128 ? -4.042 -31.130 -17.083 1.00 86.50 128 VAL A C 1
ATOM 1072 O O . VAL A 1 128 ? -4.737 -31.006 -18.096 1.00 86.50 128 VAL A O 1
ATOM 1075 N N . PRO A 1 129 ? -3.007 -30.308 -16.820 1.00 87.44 129 PRO A N 1
ATOM 1076 C CA . PRO A 1 129 ? -2.606 -29.260 -17.748 1.00 87.44 129 PRO A CA 1
ATOM 1077 C C . PRO A 1 129 ? -2.167 -29.863 -19.084 1.00 87.44 129 PRO A C 1
ATOM 1079 O O . PRO A 1 129 ? -1.633 -30.973 -19.139 1.00 87.44 129 PRO A O 1
ATOM 1082 N N . GLU A 1 130 ? -2.370 -29.114 -20.168 1.00 87.62 130 GLU A N 1
ATOM 1083 C CA . GLU A 1 130 ? -1.898 -29.533 -21.484 1.00 87.62 130 GLU A CA 1
ATOM 1084 C C . GLU A 1 130 ? -0.372 -29.665 -21.492 1.00 87.62 130 GLU A C 1
ATOM 1086 O O . GLU A 1 130 ? 0.353 -28.843 -20.926 1.00 87.62 130 GLU A O 1
ATOM 1091 N N . THR A 1 131 ? 0.127 -30.704 -22.161 1.00 88.75 131 THR A N 1
ATOM 1092 C CA . THR A 1 131 ? 1.565 -30.903 -22.322 1.00 88.75 131 THR A CA 1
ATOM 1093 C C . THR A 1 131 ? 2.164 -29.742 -23.124 1.00 88.75 131 THR A C 1
ATOM 1095 O O . THR A 1 131 ? 1.667 -29.455 -24.220 1.00 88.75 131 THR A O 1
ATOM 1098 N N . PRO A 1 132 ? 3.237 -29.094 -22.640 1.00 86.12 132 PRO A N 1
ATOM 1099 C CA . PRO A 1 132 ? 3.891 -28.017 -23.371 1.00 86.12 132 PRO A CA 1
ATOM 1100 C C . PRO A 1 132 ? 4.383 -28.499 -24.743 1.00 86.12 132 PRO A C 1
ATOM 1102 O O . PRO A 1 132 ? 5.024 -29.544 -24.867 1.00 86.12 132 PRO A O 1
ATOM 1105 N N . LYS A 1 133 ? 4.083 -27.724 -25.791 1.00 84.06 133 LYS A N 1
ATOM 1106 C CA . LYS A 1 133 ? 4.559 -27.991 -27.153 1.00 84.06 133 LYS A CA 1
ATOM 1107 C C . LYS A 1 133 ? 5.946 -27.377 -27.335 1.00 84.06 133 LYS A C 1
ATOM 1109 O O . LYS A 1 133 ? 6.060 -26.184 -27.585 1.00 84.06 133 LYS A O 1
ATOM 1114 N N . PHE A 1 134 ? 6.983 -28.205 -27.233 1.00 83.94 134 PHE A N 1
ATOM 1115 C CA . PHE A 1 134 ? 8.379 -27.814 -27.488 1.00 83.94 134 PHE A CA 1
ATOM 1116 C C . PHE A 1 134 ? 8.795 -27.921 -28.962 1.00 83.94 134 PHE A C 1
ATOM 1118 O O . PHE A 1 134 ? 9.953 -27.690 -29.294 1.00 83.94 134 PHE A O 1
ATOM 1125 N N . SER A 1 135 ? 7.881 -28.310 -29.854 1.00 81.75 135 SER A N 1
ATOM 1126 C CA . SER A 1 135 ? 8.170 -28.346 -31.285 1.00 81.75 135 SER A CA 1
ATOM 1127 C C . SER A 1 135 ? 8.273 -26.921 -31.819 1.00 81.75 135 SER A C 1
ATOM 1129 O O . SER A 1 135 ? 7.271 -26.197 -31.830 1.00 81.75 135 SER A O 1
ATOM 1131 N N . ASP A 1 136 ? 9.459 -26.551 -32.286 1.00 70.62 136 ASP A N 1
ATOM 1132 C CA . ASP A 1 136 ? 9.683 -25.310 -33.011 1.00 70.62 136 ASP A CA 1
ATOM 1133 C C . ASP A 1 136 ? 9.068 -25.424 -34.413 1.00 70.62 136 ASP A C 1
ATOM 1135 O O . ASP A 1 136 ? 9.681 -25.891 -35.372 1.00 70.62 136 ASP A O 1
ATOM 1139 N N . ASN A 1 137 ? 7.772 -25.122 -34.505 1.00 70.12 137 ASN A N 1
ATOM 1140 C CA . ASN A 1 137 ? 7.036 -25.130 -35.771 1.00 70.12 137 ASN A CA 1
ATOM 1141 C C . ASN A 1 137 ? 7.119 -23.771 -36.485 1.00 70.12 137 ASN A C 1
ATOM 1143 O O . ASN A 1 137 ? 6.517 -23.608 -37.550 1.00 70.12 137 ASN A O 1
ATOM 1147 N N . ALA A 1 138 ? 7.826 -22.794 -35.907 1.00 71.81 138 ALA A N 1
ATOM 1148 C CA . ALA A 1 138 ? 8.139 -21.547 -36.576 1.00 71.81 138 ALA A CA 1
ATOM 1149 C C . ALA A 1 138 ? 9.325 -21.815 -37.508 1.00 71.81 138 ALA A C 1
ATOM 1151 O O . ALA A 1 138 ? 10.442 -22.064 -37.073 1.00 71.81 138 ALA A O 1
ATOM 1152 N N . ARG A 1 139 ? 9.075 -21.838 -38.818 1.00 72.56 139 ARG A N 1
ATOM 1153 C CA . ARG A 1 139 ? 10.171 -21.879 -39.787 1.00 72.56 139 ARG A CA 1
ATOM 1154 C C . ARG A 1 139 ? 10.872 -20.527 -39.755 1.00 72.56 139 ARG A C 1
ATOM 1156 O O . ARG A 1 139 ? 10.222 -19.518 -40.012 1.00 72.56 139 ARG A O 1
ATOM 1163 N N . ASP A 1 140 ? 12.173 -20.528 -39.487 1.00 74.06 140 ASP A N 1
ATOM 1164 C CA . ASP A 1 140 ? 13.015 -19.348 -39.671 1.00 74.06 140 ASP A CA 1
ATOM 1165 C C . ASP A 1 140 ? 12.949 -18.899 -41.139 1.00 74.06 140 ASP A C 1
ATOM 1167 O O . ASP A 1 140 ? 13.382 -19.612 -42.051 1.00 74.06 140 ASP A O 1
ATOM 1171 N N . GLU A 1 141 ? 12.372 -17.722 -41.383 1.00 79.44 141 GLU A N 1
ATOM 1172 C CA . GLU A 1 141 ? 12.341 -17.113 -42.711 1.00 79.44 141 GLU A CA 1
ATOM 1173 C C . GLU A 1 141 ? 13.634 -16.322 -42.973 1.00 79.44 141 GLU A C 1
ATOM 1175 O O . GLU A 1 141 ? 14.147 -15.645 -42.074 1.00 79.44 141 GLU A O 1
ATOM 1180 N N . PRO A 1 142 ? 14.179 -16.355 -44.205 1.00 77.69 142 PRO A N 1
ATOM 1181 C CA . PRO A 1 142 ? 15.315 -15.519 -44.569 1.00 77.69 142 PRO A CA 1
ATOM 1182 C C . PRO A 1 142 ? 14.997 -14.034 -44.357 1.00 77.69 142 PRO A C 1
ATOM 1184 O O . PRO A 1 142 ? 13.981 -13.529 -44.834 1.00 77.69 142 PRO A O 1
ATOM 1187 N N . ILE A 1 143 ? 15.891 -13.311 -43.680 1.00 78.19 143 ILE A N 1
ATOM 1188 C CA . ILE A 1 143 ? 15.737 -11.873 -43.420 1.00 78.19 143 ILE A CA 1
ATOM 1189 C C . ILE A 1 143 ? 15.727 -11.109 -44.757 1.00 78.19 143 ILE A C 1
ATOM 1191 O O . ILE A 1 143 ? 16.768 -10.933 -45.390 1.00 78.19 143 ILE A O 1
ATOM 1195 N N . SER A 1 144 ? 14.554 -10.621 -45.175 1.00 81.38 144 SER A N 1
ATOM 1196 C CA . SER A 1 144 ? 14.351 -9.946 -46.471 1.00 81.38 144 SER A CA 1
ATOM 1197 C C . SER A 1 144 ? 15.029 -8.573 -46.588 1.00 81.38 144 SER A C 1
ATOM 1199 O O . SER A 1 144 ? 15.229 -8.083 -47.698 1.00 81.38 144 SER A O 1
ATOM 1201 N N . GLU A 1 145 ? 15.361 -7.922 -45.471 1.00 84.94 145 GLU A N 1
ATOM 1202 C CA . GLU A 1 145 ? 15.811 -6.519 -45.440 1.00 84.94 145 GLU A CA 1
ATOM 1203 C C . GLU A 1 145 ? 17.273 -6.348 -45.004 1.00 84.94 145 GLU A C 1
ATOM 1205 O O . GLU A 1 145 ? 17.678 -5.268 -44.566 1.00 84.94 145 GLU A O 1
ATOM 1210 N N . LEU A 1 146 ? 18.092 -7.396 -45.130 1.00 88.44 146 LEU A N 1
ATOM 1211 C CA . LEU A 1 146 ? 19.489 -7.376 -44.688 1.00 88.44 146 LEU A CA 1
ATOM 1212 C C . LEU A 1 146 ? 20.264 -6.170 -45.252 1.00 88.44 146 LEU A C 1
ATOM 1214 O O . LEU A 1 146 ? 20.925 -5.452 -44.506 1.00 88.44 146 LEU A O 1
ATOM 1218 N N . ASP A 1 147 ? 20.113 -5.883 -46.545 1.00 87.81 147 ASP A N 1
ATOM 1219 C CA . ASP A 1 147 ? 20.785 -4.758 -47.206 1.00 87.81 147 ASP A CA 1
ATOM 1220 C C . ASP A 1 147 ? 20.351 -3.391 -46.665 1.00 87.81 147 ASP A C 1
ATOM 1222 O O . ASP A 1 147 ? 21.153 -2.456 -46.604 1.00 87.81 147 ASP A O 1
ATOM 1226 N N . VAL A 1 148 ? 19.083 -3.254 -46.269 1.00 91.62 148 VAL A N 1
ATOM 1227 C CA . VAL A 1 148 ? 18.551 -2.017 -45.680 1.00 91.62 148 VAL A CA 1
ATOM 1228 C C . VAL A 1 148 ? 19.140 -1.818 -44.289 1.00 91.62 148 VAL A C 1
ATOM 1230 O O . VAL A 1 148 ? 19.571 -0.711 -43.960 1.00 91.62 148 VAL A O 1
ATOM 1233 N N . ILE A 1 149 ? 19.213 -2.891 -43.500 1.00 92.00 149 ILE A N 1
ATOM 1234 C CA . ILE A 1 149 ? 19.819 -2.883 -42.166 1.00 92.00 149 ILE A CA 1
ATOM 1235 C C . ILE A 1 149 ? 21.302 -2.524 -42.275 1.00 92.00 149 ILE A C 1
ATOM 1237 O O . ILE A 1 149 ? 21.742 -1.585 -41.620 1.00 92.00 149 ILE A O 1
ATOM 1241 N N . ILE A 1 150 ? 22.050 -3.179 -43.168 1.00 93.50 150 ILE A N 1
ATOM 1242 C CA . ILE A 1 150 ? 23.477 -2.904 -43.387 1.00 93.50 150 ILE A CA 1
ATOM 1243 C C . ILE A 1 150 ? 23.695 -1.436 -43.765 1.00 93.50 150 ILE A C 1
ATOM 1245 O O . ILE A 1 150 ? 24.520 -0.756 -43.155 1.00 93.50 150 ILE A O 1
ATOM 1249 N N . LYS A 1 151 ? 22.939 -0.912 -44.739 1.00 95.44 151 LYS A N 1
ATOM 1250 C CA . LYS A 1 151 ? 23.056 0.492 -45.164 1.00 95.44 151 LYS A CA 1
ATOM 1251 C C . LYS A 1 151 ? 22.743 1.465 -44.030 1.00 95.44 151 LYS A C 1
ATOM 1253 O O . LYS A 1 151 ? 23.473 2.440 -43.858 1.00 95.44 151 LYS A O 1
ATOM 1258 N N . ARG A 1 152 ? 21.692 1.196 -43.249 1.00 93.62 152 ARG A N 1
ATOM 1259 C CA . ARG A 1 152 ? 21.313 2.007 -42.083 1.00 93.62 152 ARG A CA 1
ATOM 1260 C C . ARG A 1 152 ? 22.429 2.017 -41.040 1.00 93.62 152 ARG A C 1
ATOM 1262 O O . ARG A 1 152 ? 22.852 3.092 -40.632 1.00 93.62 152 ARG A O 1
ATOM 1269 N N . THR A 1 153 ? 22.948 0.848 -40.675 1.00 93.31 153 THR A N 1
ATOM 1270 C CA . THR A 1 153 ? 24.018 0.713 -39.680 1.00 93.31 153 THR A CA 1
ATOM 1271 C C . THR A 1 153 ? 25.319 1.377 -40.139 1.00 93.31 153 THR A C 1
ATOM 1273 O O . THR A 1 153 ? 26.005 2.002 -39.334 1.00 93.31 153 THR A O 1
ATOM 1276 N N . ILE A 1 154 ? 25.663 1.304 -41.431 1.00 94.81 154 ILE A N 1
ATOM 1277 C CA . ILE A 1 154 ? 26.823 2.026 -41.984 1.00 94.81 154 ILE A CA 1
ATOM 1278 C C . ILE A 1 154 ? 26.619 3.542 -41.879 1.00 94.81 154 ILE A C 1
ATOM 1280 O O . ILE A 1 154 ? 27.540 4.259 -41.488 1.00 94.81 154 ILE A O 1
ATOM 1284 N N . ALA A 1 155 ? 25.428 4.042 -42.216 1.00 93.88 155 ALA A N 1
ATOM 1285 C CA . ALA A 1 155 ? 25.125 5.468 -42.135 1.00 93.88 155 ALA A CA 1
ATOM 1286 C C . ALA A 1 155 ? 25.180 5.989 -40.689 1.00 93.88 155 ALA A C 1
ATOM 1288 O O . ALA A 1 155 ? 25.773 7.038 -40.444 1.00 93.88 155 ALA A O 1
ATOM 1289 N N . GLU A 1 156 ? 24.624 5.233 -39.742 1.00 94.25 156 GLU A N 1
ATOM 1290 C CA . GLU A 1 156 ? 24.671 5.527 -38.306 1.00 94.25 156 GLU A CA 1
ATOM 1291 C C . GLU A 1 156 ? 26.115 5.589 -37.796 1.00 94.25 156 GLU A C 1
ATOM 1293 O O . GLU A 1 156 ? 26.528 6.603 -37.235 1.00 94.25 156 GLU A O 1
ATOM 1298 N N . ARG A 1 157 ? 26.939 4.583 -38.118 1.00 93.69 157 ARG A N 1
ATOM 1299 C CA . ARG A 1 157 ? 28.367 4.593 -37.771 1.00 93.69 157 ARG A CA 1
ATOM 1300 C C . ARG A 1 157 ? 29.133 5.766 -38.366 1.00 93.69 157 ARG A C 1
ATOM 1302 O O . ARG A 1 157 ? 29.999 6.330 -37.702 1.00 93.69 157 ARG A O 1
ATOM 1309 N N . ASN A 1 158 ? 28.843 6.143 -39.608 1.00 91.06 158 ASN A N 1
ATOM 1310 C CA . ASN A 1 158 ? 29.496 7.290 -40.236 1.00 91.06 158 ASN A CA 1
ATOM 1311 C C . ASN A 1 158 ? 29.134 8.605 -39.530 1.00 91.06 158 ASN A C 1
ATOM 1313 O O . ASN A 1 158 ? 29.997 9.470 -39.380 1.00 91.06 158 ASN A O 1
ATOM 1317 N N . LEU A 1 159 ? 27.888 8.745 -39.070 1.00 92.19 159 LEU A N 1
ATOM 1318 C CA . LEU A 1 159 ? 27.443 9.894 -38.285 1.00 92.19 159 LEU A CA 1
ATOM 1319 C C . LEU A 1 159 ? 28.153 9.944 -36.923 1.00 92.19 159 LEU A C 1
ATOM 1321 O O . LEU A 1 159 ? 28.700 10.984 -36.555 1.00 92.19 159 LEU A O 1
ATOM 1325 N N . GLU A 1 160 ? 28.190 8.821 -36.204 1.00 89.25 160 GLU A N 1
ATOM 1326 C CA . GLU A 1 160 ? 28.902 8.700 -34.925 1.00 89.25 160 GLU A CA 1
ATOM 1327 C C . GLU A 1 160 ? 30.387 9.050 -35.081 1.00 89.25 160 GLU A C 1
ATOM 1329 O O . GLU A 1 160 ? 30.930 9.838 -34.308 1.00 89.25 160 GLU A O 1
ATOM 1334 N N . MET A 1 161 ? 31.039 8.539 -36.129 1.00 85.50 161 MET A N 1
ATOM 1335 C CA . MET A 1 161 ? 32.434 8.854 -36.438 1.00 85.50 161 MET A CA 1
ATOM 1336 C C . MET A 1 161 ? 32.658 10.353 -36.646 1.00 85.50 161 MET A C 1
ATOM 1338 O O . MET A 1 161 ? 33.637 10.887 -36.131 1.00 85.50 161 MET A O 1
ATOM 1342 N N . GLN A 1 162 ? 31.757 11.050 -37.345 1.00 83.69 162 GLN A N 1
ATOM 1343 C CA . GLN A 1 162 ? 31.856 12.501 -37.535 1.00 83.69 162 GLN A CA 1
ATOM 1344 C C . GLN A 1 162 ? 31.711 13.272 -36.217 1.00 83.69 162 GLN A C 1
ATOM 1346 O O . GLN A 1 162 ? 32.450 14.230 -35.978 1.00 83.69 162 GLN A O 1
ATOM 1351 N N . GLN A 1 163 ? 30.790 12.844 -35.348 1.00 82.69 163 GLN A N 1
ATOM 1352 C CA . GLN A 1 163 ? 30.598 13.441 -34.022 1.00 82.69 163 GLN A CA 1
ATOM 1353 C C . GLN A 1 163 ? 31.825 13.245 -33.131 1.00 82.69 163 GLN A C 1
ATOM 1355 O O . GLN A 1 163 ? 32.254 14.184 -32.462 1.00 82.69 163 GLN A O 1
ATOM 1360 N N . ILE A 1 164 ? 32.422 12.053 -33.166 1.00 79.31 164 ILE A N 1
ATOM 1361 C CA . ILE A 1 164 ? 33.683 11.754 -32.487 1.00 79.31 164 ILE A CA 1
ATOM 1362 C C . ILE A 1 164 ? 34.767 12.687 -33.043 1.00 79.31 164 ILE A C 1
ATOM 1364 O O . ILE A 1 164 ? 35.326 13.481 -32.297 1.00 79.31 164 ILE A O 1
ATOM 1368 N N . THR A 1 165 ? 35.023 12.701 -34.353 1.00 75.25 165 THR A N 1
ATOM 1369 C CA . THR A 1 165 ? 36.140 13.477 -34.924 1.00 75.25 165 THR A CA 1
ATOM 1370 C C . THR A 1 165 ? 36.032 14.992 -34.742 1.00 75.25 165 THR A C 1
ATOM 1372 O O . THR A 1 165 ? 37.065 15.649 -34.644 1.00 75.25 165 THR A O 1
ATOM 1375 N N . ASN A 1 166 ? 34.822 15.556 -34.685 1.00 75.06 166 ASN A N 1
ATOM 1376 C CA . ASN A 1 166 ? 34.635 17.002 -34.523 1.00 75.06 166 ASN A CA 1
ATOM 1377 C C . ASN A 1 166 ? 34.811 17.482 -33.075 1.00 75.06 166 ASN A C 1
ATOM 1379 O O . ASN A 1 166 ? 35.116 18.653 -32.863 1.00 75.06 166 ASN A O 1
ATOM 1383 N N . ASN A 1 167 ? 34.633 16.600 -32.090 1.00 72.88 167 ASN A N 1
ATOM 1384 C CA . ASN A 1 167 ? 34.630 16.970 -30.674 1.00 72.88 167 ASN A CA 1
ATOM 1385 C C . ASN A 1 167 ? 35.987 16.774 -29.970 1.00 72.88 167 ASN A C 1
ATOM 1387 O O . ASN A 1 167 ? 36.109 17.142 -28.803 1.00 72.88 167 ASN A O 1
ATOM 1391 N N . PHE A 1 168 ? 37.012 16.234 -30.644 1.00 70.44 168 PHE A N 1
ATOM 1392 C CA . PHE A 1 168 ? 38.332 16.001 -30.040 1.00 70.44 168 PHE A CA 1
ATOM 1393 C C . PHE A 1 168 ? 39.417 16.953 -30.557 1.00 70.44 168 PHE A C 1
ATOM 1395 O O . PHE A 1 168 ? 39.532 17.236 -31.750 1.00 70.44 168 PHE A O 1
ATOM 1402 N N . ASN A 1 169 ? 40.284 17.401 -29.645 1.00 72.31 169 ASN A N 1
ATOM 1403 C CA . ASN A 1 169 ? 41.484 18.157 -29.980 1.00 72.31 169 ASN A CA 1
ATOM 1404 C C . ASN A 1 169 ? 42.529 17.218 -30.607 1.00 72.31 169 ASN A C 1
ATOM 1406 O O . ASN A 1 169 ? 43.082 16.343 -29.938 1.00 72.31 169 ASN A O 1
ATOM 1410 N N . LYS A 1 170 ? 42.822 17.417 -31.898 1.00 70.62 170 LYS A N 1
ATOM 1411 C CA . LYS A 1 170 ? 43.757 16.593 -32.685 1.00 70.62 170 LYS A CA 1
ATOM 1412 C C . LYS A 1 170 ? 45.131 16.420 -32.013 1.00 70.62 170 LYS A C 1
ATOM 1414 O O . LYS A 1 170 ? 45.742 15.366 -32.151 1.00 70.62 170 LYS A O 1
ATOM 1419 N N . SER A 1 171 ? 45.581 17.414 -31.243 1.00 69.19 171 SER A N 1
ATOM 1420 C CA . SER A 1 171 ? 46.867 17.394 -30.530 1.00 69.19 171 SER A CA 1
ATOM 1421 C C . SER A 1 171 ? 46.903 16.407 -29.348 1.00 69.19 171 SER A C 1
ATOM 1423 O O . SER A 1 171 ? 47.895 15.708 -29.150 1.00 69.19 171 SER A O 1
ATOM 1425 N N . GLU A 1 172 ? 45.812 16.282 -28.583 1.00 68.75 172 GLU A N 1
ATOM 1426 C CA . GLU A 1 172 ? 45.732 15.340 -27.450 1.00 68.75 172 GLU A CA 1
ATOM 1427 C C . GLU A 1 172 ? 45.588 13.891 -27.923 1.00 68.75 172 GLU A C 1
ATOM 1429 O O . GLU A 1 172 ? 46.220 12.987 -27.375 1.00 68.75 172 GLU A O 1
ATOM 1434 N N . VAL A 1 173 ? 44.817 13.675 -28.992 1.00 70.94 173 VAL A N 1
ATOM 1435 C CA . VAL A 1 173 ? 44.642 12.351 -29.603 1.00 70.94 173 VAL A CA 1
ATOM 1436 C C . VAL A 1 173 ? 45.958 11.844 -30.195 1.00 70.94 173 VAL A C 1
ATOM 1438 O O . VAL A 1 173 ? 46.292 10.673 -30.029 1.00 70.94 173 VAL A O 1
ATOM 1441 N N . GLU A 1 174 ? 46.755 12.712 -30.825 1.00 73.50 174 GLU A N 1
ATOM 1442 C CA . GLU A 1 174 ? 48.087 12.334 -31.306 1.00 73.50 174 GLU A CA 1
ATOM 1443 C C . GLU A 1 174 ? 49.026 11.896 -30.176 1.00 73.50 174 GLU A C 1
ATOM 1445 O O . GLU A 1 174 ? 49.820 10.982 -30.381 1.00 73.50 174 GLU A O 1
ATOM 1450 N N . ASN A 1 175 ? 48.929 12.492 -28.986 1.00 76.00 175 ASN A N 1
ATOM 1451 C CA . ASN A 1 175 ? 49.739 12.087 -27.835 1.00 76.00 175 ASN A CA 1
ATOM 1452 C C . ASN A 1 175 ? 49.287 10.750 -27.228 1.00 76.00 175 ASN A C 1
ATOM 1454 O O . ASN A 1 175 ? 50.121 10.021 -26.702 1.00 76.00 175 ASN A O 1
ATOM 1458 N N . TRP A 1 176 ? 48.001 10.400 -27.332 1.00 73.88 176 TRP A N 1
ATOM 1459 C CA . TRP A 1 176 ? 47.488 9.090 -26.910 1.00 73.88 176 TRP A CA 1
ATOM 1460 C C . TRP A 1 176 ? 47.781 7.973 -27.928 1.00 73.88 176 TRP A C 1
ATOM 1462 O O . TRP A 1 176 ? 48.087 6.847 -27.542 1.00 73.88 176 TRP A O 1
ATOM 1472 N N . ILE A 1 177 ? 47.732 8.279 -29.232 1.00 75.56 177 ILE A N 1
ATOM 1473 C CA . ILE A 1 177 ? 48.041 7.325 -30.314 1.00 75.56 177 ILE A CA 1
ATOM 1474 C C . ILE A 1 177 ? 49.551 7.072 -30.434 1.00 75.56 177 ILE A C 1
ATOM 1476 O O . ILE A 1 177 ? 49.973 5.977 -30.821 1.00 75.56 177 ILE A O 1
ATOM 1480 N N . LYS A 1 178 ? 50.391 8.061 -30.107 1.00 74.94 178 LYS A N 1
ATOM 1481 C CA . LYS A 1 178 ? 51.843 7.872 -30.060 1.00 74.94 178 LYS A CA 1
ATOM 1482 C C . LYS A 1 178 ? 52.180 6.958 -28.881 1.00 74.94 178 LYS A C 1
ATOM 1484 O O . LYS A 1 178 ? 52.166 7.364 -27.727 1.00 74.94 178 LYS A O 1
ATOM 1489 N N . SER A 1 179 ? 52.515 5.704 -29.177 1.00 64.06 179 SER A N 1
ATOM 1490 C CA . SER A 1 179 ? 53.093 4.795 -28.186 1.00 64.06 179 SER A CA 1
ATOM 1491 C C . SER A 1 179 ? 54.377 5.407 -27.620 1.00 64.06 179 SER A C 1
ATOM 1493 O O . SER A 1 179 ? 55.266 5.736 -28.408 1.00 64.06 179 SER A O 1
ATOM 1495 N N . SER A 1 180 ? 54.491 5.517 -26.296 1.00 65.62 180 SER A N 1
ATOM 1496 C CA . SER A 1 180 ? 55.695 6.008 -25.619 1.00 65.62 180 SER A CA 1
ATOM 1497 C C . SER A 1 180 ? 56.942 5.282 -26.131 1.00 65.62 180 SER A C 1
ATOM 1499 O O . SER A 1 180 ? 56.944 4.051 -26.240 1.00 65.62 180 SER A O 1
ATOM 1501 N N . GLU A 1 181 ? 57.998 6.028 -26.459 1.00 62.62 181 GLU A N 1
ATOM 1502 C CA . GLU A 1 181 ? 59.257 5.445 -26.922 1.00 62.62 181 GLU A CA 1
ATOM 1503 C C . GLU A 1 181 ? 59.899 4.634 -25.793 1.00 62.62 181 GLU A C 1
ATOM 1505 O O . GLU A 1 181 ? 60.490 5.168 -24.858 1.00 62.62 181 GLU A O 1
ATOM 1510 N N . THR A 1 182 ? 59.757 3.315 -25.861 1.00 59.59 182 THR A N 1
ATOM 1511 C CA . THR A 1 182 ? 60.517 2.387 -25.029 1.00 59.59 182 THR A CA 1
ATOM 1512 C C . THR A 1 182 ? 61.775 1.968 -25.785 1.00 59.59 182 THR A C 1
ATOM 1514 O O . THR A 1 182 ? 61.762 1.841 -27.012 1.00 59.59 182 THR A O 1
ATOM 1517 N N . SER A 1 183 ? 62.875 1.740 -25.060 1.00 58.03 183 SER A N 1
ATOM 1518 C CA . SER A 1 183 ? 64.209 1.434 -25.616 1.00 58.03 183 SER A CA 1
ATOM 1519 C C . SER A 1 183 ? 64.225 0.298 -26.659 1.00 58.03 183 SER A C 1
ATOM 1521 O O . SER A 1 183 ? 65.081 0.296 -27.535 1.00 58.03 183 SER A O 1
ATOM 1523 N N . VAL A 1 184 ? 63.243 -0.610 -26.639 1.00 56.31 184 VAL A N 1
ATOM 1524 C CA . VAL A 1 184 ? 63.111 -1.735 -27.583 1.00 56.31 184 VAL A CA 1
ATOM 1525 C C . VAL A 1 184 ? 62.609 -1.299 -28.975 1.00 56.31 184 VAL A C 1
ATOM 1527 O O . VAL A 1 184 ? 62.828 -1.994 -29.967 1.00 56.31 184 VAL A O 1
ATOM 1530 N N . ARG A 1 185 ? 61.929 -0.148 -29.097 1.00 54.03 185 ARG A N 1
ATOM 1531 C CA . ARG A 1 185 ? 61.300 0.292 -30.358 1.00 54.03 185 ARG A CA 1
ATOM 1532 C C . ARG A 1 185 ? 62.253 1.048 -31.287 1.00 54.03 185 ARG A C 1
ATOM 1534 O O . ARG A 1 185 ? 62.113 0.930 -32.503 1.00 54.03 185 ARG A O 1
ATOM 1541 N N . VAL A 1 186 ? 63.236 1.767 -30.742 1.00 56.69 186 VAL A N 1
ATOM 1542 C CA . VAL A 1 186 ? 64.234 2.509 -31.542 1.00 56.69 186 VAL A CA 1
ATOM 1543 C C . VAL A 1 186 ? 65.117 1.551 -32.350 1.00 56.69 186 VAL A C 1
ATOM 1545 O O . VAL A 1 186 ? 65.488 1.852 -33.482 1.00 56.69 186 VAL A O 1
ATOM 1548 N N . GLU A 1 187 ? 65.385 0.360 -31.814 1.00 53.12 187 GLU A N 1
ATOM 1549 C CA . GLU A 1 187 ? 66.209 -0.659 -32.472 1.00 53.12 187 GLU A CA 1
ATOM 1550 C C . GLU A 1 187 ? 65.445 -1.377 -33.600 1.00 53.12 187 GLU A C 1
ATOM 1552 O O . GLU A 1 187 ? 65.967 -1.565 -34.696 1.00 53.12 187 GLU A O 1
ATOM 1557 N N . LYS A 1 188 ? 64.147 -1.650 -33.399 1.00 55.44 188 LYS A N 1
ATOM 1558 C CA . LYS A 1 188 ? 63.289 -2.348 -34.378 1.00 55.44 188 LYS A CA 1
ATOM 1559 C C . LYS A 1 188 ? 62.804 -1.480 -35.549 1.00 55.44 188 LYS A C 1
ATOM 1561 O O . LYS A 1 188 ? 62.341 -2.014 -36.557 1.00 55.44 188 LYS A O 1
ATOM 1566 N N . LEU A 1 189 ? 62.870 -0.152 -35.422 1.00 53.50 189 LEU A N 1
ATOM 1567 C CA . LEU A 1 189 ? 62.572 0.779 -36.518 1.00 53.50 189 LEU A CA 1
ATOM 1568 C C . LEU A 1 189 ? 63.729 0.875 -37.524 1.00 53.50 189 LEU A C 1
ATOM 1570 O O . LEU A 1 189 ? 63.472 1.085 -38.703 1.00 53.50 189 LEU A O 1
ATOM 1574 N N . ARG A 1 190 ? 64.976 0.630 -37.099 1.00 53.38 190 ARG A N 1
ATOM 1575 C CA . ARG A 1 190 ? 66.142 0.622 -38.001 1.00 53.38 190 ARG A CA 1
ATOM 1576 C C . ARG A 1 190 ? 66.215 -0.622 -38.894 1.00 53.38 190 ARG A C 1
ATOM 1578 O O . ARG A 1 190 ? 66.812 -0.560 -39.961 1.00 53.38 190 ARG A O 1
ATOM 1585 N N . GLU A 1 191 ? 65.581 -1.728 -38.504 1.00 51.91 191 GLU A N 1
ATOM 1586 C CA . GLU A 1 191 ? 65.561 -2.969 -39.300 1.00 51.91 191 GLU A CA 1
ATOM 1587 C C . GLU A 1 191 ? 64.426 -3.039 -40.338 1.00 51.91 191 GLU A C 1
ATOM 1589 O O . GLU A 1 191 ? 64.496 -3.838 -41.271 1.00 51.91 191 GLU A O 1
ATOM 1594 N N . ASN A 1 192 ? 63.380 -2.214 -40.218 1.00 52.81 192 ASN A N 1
ATOM 1595 C CA . ASN A 1 192 ? 62.157 -2.363 -41.020 1.00 52.81 192 ASN A CA 1
ATOM 1596 C C . ASN A 1 192 ? 62.021 -1.404 -42.215 1.00 52.81 192 ASN A C 1
ATOM 1598 O O . ASN A 1 192 ? 61.016 -1.484 -42.921 1.00 52.81 192 ASN A O 1
ATOM 1602 N N . GLU A 1 193 ? 63.011 -0.558 -42.518 1.00 52.00 193 GLU A N 1
ATOM 1603 C CA . GLU A 1 193 ? 62.961 0.277 -43.734 1.00 52.00 193 GLU A CA 1
ATOM 1604 C C . GLU A 1 193 ? 63.099 -0.535 -45.041 1.00 52.00 193 GLU A C 1
ATOM 1606 O O . GLU A 1 193 ? 62.742 -0.042 -46.107 1.00 52.00 193 GLU A O 1
ATOM 1611 N N . ASN A 1 194 ? 63.507 -1.812 -44.978 1.00 54.53 194 ASN A N 1
ATOM 1612 C CA . ASN A 1 194 ? 63.772 -2.639 -46.167 1.00 54.53 194 ASN A CA 1
ATOM 1613 C C . ASN A 1 194 ? 62.819 -3.829 -46.394 1.00 54.53 194 ASN A C 1
ATOM 1615 O O . ASN A 1 194 ? 63.129 -4.709 -47.196 1.00 54.53 194 ASN A O 1
ATOM 1619 N N . ALA A 1 195 ? 61.646 -3.888 -45.756 1.00 50.34 195 ALA A N 1
ATOM 1620 C CA . ALA A 1 195 ? 60.718 -5.004 -45.976 1.00 50.34 195 ALA A CA 1
ATOM 1621 C C . ALA A 1 195 ? 59.268 -4.549 -46.189 1.00 50.34 195 ALA A C 1
ATOM 1623 O O . ALA A 1 195 ? 58.429 -4.602 -45.291 1.00 50.34 195 ALA A O 1
ATOM 1624 N N . THR A 1 196 ? 58.934 -4.190 -47.430 1.00 47.12 196 THR A N 1
ATOM 1625 C CA . THR A 1 196 ? 57.539 -4.116 -47.888 1.00 47.12 196 THR A CA 1
ATOM 1626 C C . THR A 1 196 ? 56.941 -5.525 -47.955 1.00 47.12 196 THR A C 1
ATOM 1628 O O . THR A 1 196 ? 56.972 -6.204 -48.982 1.00 47.12 196 THR A O 1
ATOM 1631 N N . LYS A 1 197 ? 56.375 -6.003 -46.842 1.00 52.72 197 LYS A N 1
ATOM 1632 C CA . LYS A 1 197 ? 55.604 -7.253 -46.830 1.00 52.72 197 LYS A CA 1
ATOM 1633 C C . LYS A 1 197 ? 54.238 -7.012 -47.474 1.00 52.72 197 LYS A C 1
ATOM 1635 O O . LYS A 1 197 ? 53.336 -6.448 -46.862 1.00 52.72 197 LYS A O 1
ATOM 1640 N N . LYS A 1 198 ? 54.086 -7.449 -48.726 1.00 50.75 198 LYS A N 1
ATOM 1641 C CA . LYS A 1 198 ? 52.784 -7.558 -49.397 1.00 50.75 198 LYS A CA 1
ATOM 1642 C C . LYS A 1 198 ? 51.965 -8.655 -48.710 1.00 50.75 198 LYS A C 1
ATOM 1644 O O . LYS A 1 198 ? 52.417 -9.795 -48.631 1.00 50.75 198 LYS A O 1
ATOM 1649 N N . ILE A 1 199 ? 50.765 -8.322 -48.240 1.00 49.41 199 ILE A N 1
ATOM 1650 C CA . ILE A 1 199 ? 49.798 -9.306 -47.741 1.00 49.41 199 ILE A CA 1
ATOM 1651 C C . ILE A 1 199 ? 49.176 -9.990 -48.960 1.00 49.41 199 ILE A C 1
ATOM 1653 O O . ILE A 1 199 ? 48.515 -9.350 -49.776 1.00 49.41 199 ILE A O 1
ATOM 1657 N N . LYS A 1 200 ? 49.424 -11.291 -49.107 1.00 48.03 200 LYS A N 1
ATOM 1658 C CA . LYS A 1 200 ? 48.772 -12.138 -50.107 1.00 48.03 200 LYS A CA 1
ATOM 1659 C C . LYS A 1 200 ? 47.475 -12.647 -49.476 1.00 48.03 200 LYS A C 1
ATOM 1661 O O . LYS A 1 200 ? 47.528 -13.501 -48.598 1.00 48.03 200 LYS A O 1
ATOM 1666 N N . LEU A 1 201 ? 46.331 -12.103 -49.884 1.00 41.06 201 LEU A N 1
ATOM 1667 C CA . LEU A 1 201 ? 45.029 -12.652 -49.507 1.00 41.06 201 LEU A CA 1
ATOM 1668 C C . LEU A 1 201 ? 44.783 -13.893 -50.377 1.00 41.06 201 LEU A C 1
ATOM 1670 O O . LEU A 1 201 ? 44.347 -13.787 -51.521 1.00 41.06 201 LEU A O 1
ATOM 1674 N N . GLY A 1 202 ? 45.199 -15.053 -49.874 1.00 36.38 202 GLY A N 1
ATOM 1675 C CA . GLY A 1 202 ? 44.911 -16.352 -50.471 1.00 36.38 202 GLY A CA 1
ATOM 1676 C C . GLY A 1 202 ? 43.680 -16.952 -49.808 1.00 36.38 202 GLY A C 1
ATOM 1677 O O . GLY A 1 202 ? 43.664 -17.116 -48.592 1.00 36.38 202 GLY A O 1
ATOM 1678 N N . ASN A 1 203 ? 42.662 -17.265 -50.607 1.00 49.53 203 ASN A N 1
ATOM 1679 C CA . ASN A 1 203 ? 41.528 -18.080 -50.191 1.00 49.53 203 ASN A CA 1
ATOM 1680 C C . ASN A 1 203 ? 42.029 -19.418 -49.629 1.00 49.53 203 ASN A C 1
ATOM 1682 O O . ASN A 1 203 ? 42.583 -20.210 -50.389 1.00 49.53 203 ASN A O 1
ATOM 1686 N N . LEU A 1 204 ? 41.780 -19.680 -48.347 1.00 38.34 204 LEU A N 1
ATOM 1687 C CA . LEU A 1 204 ? 41.547 -21.026 -47.832 1.00 38.34 204 LEU A CA 1
ATOM 1688 C C . LEU A 1 204 ? 40.793 -20.911 -46.504 1.00 38.34 204 LEU A C 1
ATOM 1690 O O . LEU A 1 204 ? 41.355 -20.538 -45.478 1.00 38.34 204 LEU A O 1
ATOM 1694 N N . MET A 1 205 ? 39.487 -21.166 -46.564 1.00 44.12 205 MET A N 1
ATOM 1695 C CA . MET A 1 205 ? 38.752 -21.636 -45.401 1.00 44.12 205 MET A CA 1
ATOM 1696 C C . MET A 1 205 ? 39.243 -23.053 -45.120 1.00 44.12 205 MET A C 1
ATOM 1698 O O . MET A 1 205 ? 39.002 -23.932 -45.937 1.00 44.12 205 MET A O 1
ATOM 1702 N N . ASP A 1 206 ? 39.900 -23.242 -43.984 1.00 32.38 206 ASP A N 1
ATOM 1703 C CA . ASP A 1 206 ? 39.890 -24.502 -43.251 1.00 32.38 206 ASP A CA 1
ATOM 1704 C C . ASP A 1 206 ? 39.642 -24.129 -41.788 1.00 32.38 206 ASP A C 1
ATOM 1706 O O . ASP A 1 206 ? 40.481 -23.528 -41.116 1.00 32.38 206 ASP A O 1
ATOM 1710 N N . TYR A 1 207 ? 38.415 -24.381 -41.337 1.00 38.53 207 TYR A N 1
ATOM 1711 C CA . TYR A 1 207 ? 38.067 -24.354 -39.925 1.00 38.53 207 TYR A CA 1
ATOM 1712 C C . TYR A 1 207 ? 38.431 -25.721 -39.351 1.00 38.53 207 TYR A C 1
ATOM 1714 O O . TYR A 1 207 ? 37.688 -26.684 -39.536 1.00 38.53 207 TYR A O 1
ATOM 1722 N N . ASP A 1 208 ? 39.548 -25.797 -38.632 1.00 36.44 208 ASP A N 1
ATOM 1723 C CA . ASP A 1 208 ? 39.800 -26.905 -37.714 1.00 36.44 208 ASP A CA 1
ATOM 1724 C C . ASP A 1 208 ? 38.822 -26.784 -36.537 1.00 36.44 208 ASP A C 1
ATOM 1726 O O . ASP A 1 208 ? 38.972 -25.943 -35.647 1.00 36.44 208 ASP A O 1
ATOM 1730 N N . VAL A 1 209 ? 37.779 -27.614 -36.559 1.00 42.09 209 VAL A N 1
ATOM 1731 C CA . VAL A 1 209 ? 36.920 -27.887 -35.403 1.00 42.09 209 VAL A CA 1
ATOM 1732 C C . VAL A 1 209 ? 37.698 -28.828 -34.479 1.00 42.09 209 VAL A C 1
ATOM 1734 O O . VAL A 1 209 ? 38.015 -29.940 -34.903 1.00 42.09 209 VAL A O 1
ATOM 1737 N N . PRO A 1 210 ? 38.005 -28.454 -33.224 1.00 38.62 210 PRO A N 1
ATOM 1738 C CA . PRO A 1 210 ? 38.573 -29.399 -32.276 1.00 38.62 210 PRO A CA 1
ATOM 1739 C C . PRO A 1 210 ? 37.522 -30.471 -31.967 1.00 38.62 210 PRO A C 1
ATOM 1741 O O . PRO A 1 210 ? 36.464 -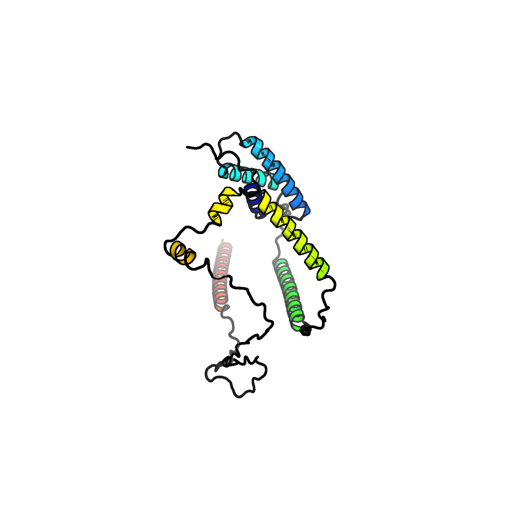30.175 -31.411 1.00 38.62 210 PRO A O 1
ATOM 1744 N N . SER A 1 211 ? 37.791 -31.718 -32.350 1.00 41.09 211 SER A N 1
ATOM 1745 C CA . SER A 1 211 ? 37.000 -32.874 -31.937 1.00 41.09 211 SER A CA 1
ATOM 1746 C C . SER A 1 211 ? 37.256 -33.154 -30.453 1.00 41.09 211 SER A C 1
ATOM 1748 O O . SER A 1 211 ? 38.300 -33.694 -30.083 1.00 41.09 211 SER A O 1
ATOM 1750 N N . ASP A 1 212 ? 36.306 -32.768 -29.605 1.00 36.25 212 ASP A N 1
ATOM 1751 C CA . ASP A 1 212 ? 36.278 -33.081 -28.174 1.00 36.25 212 ASP A CA 1
ATOM 1752 C C . ASP A 1 212 ? 35.993 -34.584 -27.954 1.00 36.25 212 ASP A C 1
ATOM 1754 O O . ASP A 1 212 ? 34.857 -35.016 -27.757 1.00 36.25 212 ASP A O 1
ATOM 1758 N N . GLU A 1 213 ? 37.034 -35.417 -27.965 1.00 46.06 213 GLU A N 1
ATOM 1759 C CA . GLU A 1 213 ? 36.967 -36.805 -27.489 1.00 46.06 213 GLU A CA 1
ATOM 1760 C C . GLU A 1 213 ? 37.315 -36.893 -25.990 1.00 46.06 213 GLU A C 1
ATOM 1762 O O . GLU A 1 213 ? 38.368 -37.409 -25.622 1.00 46.06 213 GLU A O 1
ATOM 1767 N N . ASN A 1 214 ? 36.450 -36.380 -25.100 1.00 48.41 214 ASN A N 1
ATOM 1768 C CA . ASN A 1 214 ? 36.229 -36.920 -23.737 1.00 48.41 214 ASN A CA 1
ATOM 1769 C C . ASN A 1 214 ? 35.189 -36.115 -22.934 1.00 48.41 214 ASN A C 1
ATOM 1771 O O . ASN A 1 214 ? 35.478 -35.551 -21.878 1.00 48.41 214 ASN A O 1
ATOM 1775 N N . ILE A 1 215 ? 33.929 -36.121 -23.364 1.00 42.22 215 ILE A N 1
ATOM 1776 C CA . ILE A 1 215 ? 32.828 -35.804 -22.449 1.00 42.22 215 ILE A CA 1
ATOM 1777 C C . ILE A 1 215 ? 32.128 -37.116 -22.121 1.00 42.22 215 ILE A C 1
ATOM 1779 O O . ILE A 1 215 ? 31.369 -37.655 -22.922 1.00 42.22 215 ILE A O 1
ATOM 1783 N N . LYS A 1 216 ? 32.395 -37.649 -20.921 1.00 49.75 216 LYS A N 1
ATOM 1784 C CA . LYS A 1 216 ? 31.562 -38.694 -20.317 1.00 49.75 216 LYS A CA 1
ATOM 1785 C C . LYS A 1 216 ? 30.123 -38.181 -20.302 1.00 49.75 216 LYS A C 1
ATOM 1787 O O . LYS A 1 216 ? 29.797 -37.311 -19.493 1.00 49.75 216 LYS A O 1
ATOM 1792 N N . GLN A 1 217 ? 29.278 -38.710 -21.181 1.00 47.53 217 GLN A N 1
ATOM 1793 C CA . GLN A 1 217 ? 27.841 -38.477 -21.135 1.00 47.53 217 GLN A CA 1
ATOM 1794 C C . GLN A 1 217 ? 27.330 -38.964 -19.774 1.00 47.53 217 GLN A C 1
ATOM 1796 O O . GLN A 1 217 ? 27.302 -40.160 -19.485 1.00 47.53 217 GLN A O 1
ATOM 1801 N N . LYS A 1 218 ? 26.990 -38.025 -18.888 1.00 51.09 218 LYS A N 1
ATOM 1802 C CA . LYS A 1 218 ? 26.193 -38.331 -17.703 1.00 51.09 218 LYS A CA 1
ATOM 1803 C C . LYS A 1 218 ? 24.752 -38.454 -18.171 1.00 51.09 218 LYS A C 1
ATOM 1805 O O . LYS A 1 218 ? 24.104 -37.446 -18.437 1.00 51.09 218 LYS A O 1
ATOM 1810 N N . ASN A 1 219 ? 24.269 -39.684 -18.265 1.00 52.16 219 ASN A N 1
ATOM 1811 C CA . ASN A 1 219 ? 22.855 -39.949 -18.480 1.00 52.16 219 ASN A CA 1
ATOM 1812 C C . ASN A 1 219 ? 22.108 -39.554 -17.201 1.00 52.16 219 ASN A C 1
ATOM 1814 O O . ASN A 1 219 ? 22.345 -40.128 -16.139 1.00 52.16 219 ASN A O 1
ATOM 1818 N N . VAL A 1 220 ? 21.243 -38.547 -17.293 1.00 52.41 220 VAL A N 1
ATOM 1819 C CA . VAL A 1 220 ? 20.247 -38.249 -16.262 1.00 52.41 220 VAL A CA 1
ATOM 1820 C C . VAL A 1 220 ? 19.002 -39.042 -16.641 1.00 52.41 220 VAL A C 1
ATOM 1822 O O . VAL A 1 220 ? 18.332 -38.691 -17.610 1.00 52.41 220 VAL A O 1
ATOM 1825 N N . SER A 1 221 ? 18.718 -40.134 -15.929 1.00 58.59 221 SER A N 1
ATOM 1826 C CA . SER A 1 221 ? 17.413 -40.787 -16.010 1.00 58.59 221 SER A CA 1
ATOM 1827 C C . SER A 1 221 ? 16.422 -40.021 -15.139 1.00 58.59 221 SER A C 1
ATOM 1829 O O . SER A 1 221 ? 16.648 -39.799 -13.949 1.00 58.59 221 SER A O 1
ATOM 1831 N N . TRP A 1 222 ? 15.319 -39.595 -15.746 1.00 46.62 222 TRP A N 1
ATOM 1832 C CA . TRP A 1 222 ? 14.129 -39.184 -15.014 1.00 46.62 222 TRP A CA 1
ATOM 1833 C C . TRP A 1 222 ? 13.373 -40.436 -14.554 1.00 46.62 222 TRP A C 1
ATOM 1835 O O . TRP A 1 222 ? 13.497 -41.498 -15.161 1.00 46.62 222 TRP A O 1
ATOM 1845 N N . ALA A 1 223 ? 12.661 -40.320 -13.436 1.00 48.91 223 ALA A N 1
ATOM 1846 C CA . ALA A 1 223 ? 12.179 -41.405 -12.576 1.00 48.91 223 ALA A CA 1
ATOM 1847 C C . ALA A 1 223 ? 11.121 -42.363 -13.173 1.00 48.91 223 ALA A C 1
ATOM 1849 O O . ALA A 1 223 ? 10.478 -43.082 -12.413 1.00 48.91 223 ALA A O 1
ATOM 1850 N N . ASP A 1 224 ? 10.953 -42.410 -14.493 1.00 49.50 224 ASP A N 1
ATOM 1851 C CA . ASP A 1 224 ? 9.938 -43.250 -15.138 1.00 49.50 224 ASP A CA 1
ATOM 1852 C C . ASP A 1 224 ? 10.401 -44.700 -15.378 1.00 49.50 224 ASP A C 1
ATOM 1854 O O . ASP A 1 224 ? 9.571 -45.563 -15.641 1.00 49.50 224 ASP A O 1
ATOM 1858 N N . ASP A 1 225 ? 11.691 -45.009 -15.183 1.00 50.66 225 ASP A N 1
ATOM 1859 C CA . ASP A 1 225 ? 12.254 -46.367 -15.328 1.00 50.66 225 ASP A CA 1
ATOM 1860 C C . ASP A 1 225 ? 12.678 -47.002 -13.985 1.00 50.66 225 ASP A C 1
ATOM 1862 O O . ASP A 1 225 ? 13.717 -47.658 -13.861 1.00 50.66 225 ASP A O 1
ATOM 1866 N N . LEU A 1 226 ? 11.870 -46.834 -12.935 1.00 47.88 226 LEU A N 1
ATOM 1867 C CA . LEU A 1 226 ? 12.024 -47.612 -11.702 1.00 47.88 226 LEU A CA 1
ATOM 1868 C C . LEU A 1 226 ? 11.262 -48.939 -11.809 1.00 47.88 226 LEU A C 1
ATOM 1870 O O . LEU A 1 226 ? 10.155 -49.089 -11.302 1.00 47.88 226 LEU A O 1
ATOM 1874 N N . THR A 1 227 ? 11.885 -49.947 -12.420 1.00 52.09 227 THR A N 1
ATOM 1875 C CA . THR A 1 227 ? 11.511 -51.343 -12.144 1.00 52.09 227 THR A CA 1
ATOM 1876 C C . THR A 1 227 ? 11.893 -51.689 -10.701 1.00 52.09 227 THR A C 1
ATOM 1878 O O . THR A 1 227 ? 13.008 -51.377 -10.275 1.00 52.09 227 THR A O 1
ATOM 1881 N N . GLU A 1 228 ? 10.992 -52.357 -9.976 1.00 50.88 228 GLU A N 1
ATOM 1882 C CA . GLU A 1 228 ? 10.969 -52.580 -8.513 1.00 50.88 228 GLU A CA 1
ATOM 1883 C C . GLU A 1 228 ? 12.228 -53.184 -7.849 1.00 50.88 228 GLU A C 1
ATOM 1885 O O . GLU A 1 228 ? 12.269 -53.322 -6.630 1.00 50.88 228 GLU A O 1
ATOM 1890 N N . ASN A 1 229 ? 13.289 -53.511 -8.587 1.00 51.31 229 ASN A N 1
ATOM 1891 C CA . ASN A 1 229 ? 14.412 -54.294 -8.066 1.00 51.31 229 ASN A CA 1
ATOM 1892 C C . ASN A 1 229 ? 15.733 -53.534 -7.866 1.00 51.31 229 ASN A C 1
ATOM 1894 O O . ASN A 1 229 ? 16.724 -54.164 -7.512 1.00 51.31 229 ASN A O 1
ATOM 1898 N N . ASN A 1 230 ? 15.777 -52.206 -8.024 1.00 53.88 230 ASN A N 1
ATOM 1899 C CA . ASN A 1 230 ? 17.003 -51.421 -7.796 1.00 53.88 230 ASN A CA 1
ATOM 1900 C C . ASN A 1 230 ? 16.792 -50.219 -6.863 1.00 53.88 230 ASN A C 1
ATOM 1902 O O . ASN A 1 230 ? 17.156 -49.086 -7.175 1.00 53.88 230 ASN A O 1
ATOM 1906 N N . ILE A 1 231 ? 16.234 -50.470 -5.678 1.00 46.06 231 ILE A N 1
ATOM 1907 C CA . ILE A 1 231 ? 16.241 -49.491 -4.587 1.00 46.06 231 ILE A CA 1
ATOM 1908 C C . ILE A 1 231 ? 17.570 -49.620 -3.830 1.00 46.06 231 ILE A C 1
ATOM 1910 O O . ILE A 1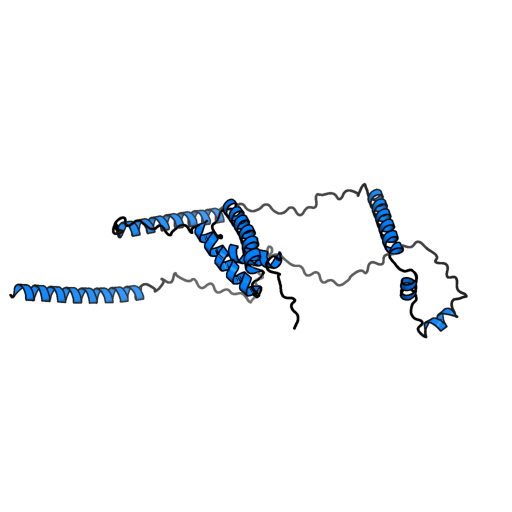 231 ? 17.927 -50.696 -3.349 1.00 46.06 231 ILE A O 1
ATOM 1914 N N . LEU A 1 232 ? 18.307 -48.507 -3.732 1.00 45.75 232 LEU A N 1
ATOM 1915 C CA . LEU A 1 232 ? 19.548 -48.390 -2.964 1.00 45.75 232 LEU A CA 1
ATOM 1916 C C . LEU A 1 232 ? 19.409 -48.997 -1.547 1.00 45.75 232 LEU A C 1
ATOM 1918 O O . LEU A 1 232 ? 18.404 -48.752 -0.876 1.00 45.75 232 LEU A O 1
ATOM 1922 N N . PRO A 1 233 ? 20.444 -49.674 -1.011 1.00 48.94 233 PRO A N 1
ATOM 1923 C CA . PRO A 1 233 ? 20.405 -50.363 0.288 1.00 48.94 233 PRO A CA 1
ATOM 1924 C C . PRO A 1 233 ? 20.336 -49.441 1.530 1.00 48.94 233 PRO A C 1
ATOM 1926 O O . PRO A 1 233 ? 20.639 -49.879 2.637 1.00 48.94 233 PRO A O 1
ATOM 1929 N N . GLY A 1 234 ? 19.944 -48.170 1.376 1.00 46.34 234 GLY A N 1
ATOM 1930 C CA . GLY A 1 234 ? 19.993 -47.143 2.424 1.00 46.34 234 GLY A CA 1
ATOM 1931 C C . GLY A 1 234 ? 18.653 -46.544 2.864 1.00 46.34 234 GLY A C 1
ATOM 1932 O O . GLY A 1 234 ? 18.633 -45.810 3.845 1.00 46.34 234 GLY A O 1
ATOM 1933 N N . LEU A 1 235 ? 17.534 -46.841 2.194 1.00 43.34 235 LEU A N 1
ATOM 1934 C CA . LEU A 1 235 ? 16.227 -46.249 2.521 1.00 43.34 235 LEU A CA 1
ATOM 1935 C C . LEU A 1 235 ? 15.193 -47.328 2.852 1.00 43.34 235 LEU A C 1
ATOM 1937 O O . LEU A 1 235 ? 14.238 -47.559 2.120 1.00 43.34 235 LEU A O 1
ATOM 1941 N N . LYS A 1 236 ? 15.369 -47.986 4.002 1.00 46.22 236 LYS A N 1
ATOM 1942 C CA . LYS A 1 236 ? 14.272 -48.713 4.654 1.00 46.22 236 LYS A CA 1
ATOM 1943 C C . LYS A 1 236 ? 13.499 -47.732 5.532 1.00 46.22 236 LYS A C 1
ATOM 1945 O O . LYS A 1 236 ? 13.804 -47.580 6.713 1.00 46.22 236 LYS A O 1
ATOM 1950 N N . LEU A 1 237 ? 12.503 -47.060 4.959 1.00 45.12 237 LEU A N 1
ATOM 1951 C CA . LEU A 1 237 ? 11.481 -46.377 5.750 1.00 45.12 237 LEU A CA 1
ATOM 1952 C C . LEU A 1 237 ? 10.634 -47.445 6.445 1.00 45.12 237 LEU A C 1
ATOM 1954 O O . LEU A 1 237 ? 9.810 -48.119 5.834 1.00 45.12 237 LEU A O 1
ATOM 1958 N N . LYS A 1 238 ? 10.889 -47.631 7.740 1.00 42.84 238 LYS A N 1
ATOM 1959 C CA . LYS A 1 238 ? 10.059 -48.438 8.629 1.00 42.84 238 LYS A CA 1
ATOM 1960 C C . LYS A 1 238 ? 8.763 -47.667 8.873 1.00 42.84 238 LYS A C 1
ATOM 1962 O O . LYS A 1 238 ? 8.703 -46.820 9.760 1.00 42.84 238 LYS A O 1
ATOM 1967 N N . ILE A 1 239 ? 7.748 -47.931 8.057 1.00 45.41 239 ILE A N 1
ATOM 1968 C CA . ILE A 1 239 ? 6.382 -47.499 8.346 1.00 45.41 239 ILE A CA 1
ATOM 1969 C C . ILE A 1 239 ? 5.918 -48.369 9.512 1.00 45.41 239 ILE A C 1
ATOM 1971 O O . ILE A 1 239 ? 5.627 -49.551 9.351 1.00 45.41 239 ILE A O 1
ATOM 1975 N N . THR A 1 240 ? 5.957 -47.796 10.711 1.00 41.09 240 THR A N 1
ATOM 1976 C CA . THR A 1 240 ? 5.232 -48.347 11.855 1.00 41.09 240 THR A CA 1
ATOM 1977 C C . THR A 1 240 ? 3.840 -47.751 11.764 1.00 41.09 240 THR A C 1
ATOM 1979 O O . THR A 1 240 ? 3.700 -46.532 11.740 1.00 41.09 240 THR A O 1
ATOM 1982 N N . GLU A 1 241 ? 2.846 -48.614 11.626 1.00 45.88 241 GLU A N 1
ATOM 1983 C CA . GLU A 1 241 ? 1.425 -48.295 11.668 1.00 45.88 241 GLU A CA 1
ATOM 1984 C C . GLU A 1 241 ? 1.129 -47.574 12.996 1.00 45.88 241 GLU A C 1
ATOM 1986 O O . GLU A 1 241 ? 1.360 -48.117 14.077 1.00 45.88 241 GLU A O 1
ATOM 1991 N N . ILE A 1 242 ? 0.746 -46.298 12.919 1.00 38.88 242 ILE A N 1
ATOM 1992 C CA . ILE A 1 242 ? 0.390 -45.484 14.084 1.00 38.88 242 ILE A CA 1
ATOM 1993 C C . ILE A 1 242 ? -1.133 -45.528 14.177 1.00 38.88 242 ILE A C 1
ATOM 1995 O O . ILE A 1 242 ? -1.821 -44.844 13.421 1.00 38.88 242 ILE A O 1
ATOM 1999 N N . GLU A 1 243 ? -1.649 -46.341 15.099 1.00 48.97 243 GLU A N 1
ATOM 2000 C CA . GLU A 1 243 ? -3.022 -46.214 15.596 1.00 48.97 243 GLU A CA 1
ATOM 2001 C C . GLU A 1 243 ? -3.263 -44.785 16.124 1.00 48.97 243 GLU A C 1
ATOM 2003 O O . GLU A 1 243 ? -2.344 -44.163 16.674 1.00 48.97 243 GLU A O 1
ATOM 2008 N N . PRO A 1 244 ? -4.480 -44.232 15.969 1.00 42.12 244 PRO A N 1
ATOM 2009 C CA . PRO A 1 244 ? -4.767 -42.854 16.338 1.00 42.12 244 PRO A CA 1
ATOM 2010 C C . PRO A 1 244 ? -4.600 -42.653 17.848 1.00 42.12 244 PRO A C 1
ATOM 2012 O O . PRO A 1 244 ? -5.404 -43.112 18.654 1.00 42.12 244 PRO A O 1
ATOM 2015 N N . LYS A 1 245 ? -3.548 -41.924 18.237 1.00 40.56 245 LYS A N 1
ATOM 2016 C CA . LYS A 1 245 ? -3.403 -41.388 19.591 1.00 40.56 245 LYS A CA 1
ATOM 2017 C C . LYS A 1 245 ? -4.465 -40.320 19.818 1.00 40.56 245 LYS A C 1
ATOM 2019 O O . LYS A 1 245 ? -4.394 -39.237 19.235 1.00 40.56 245 LYS A O 1
ATOM 2024 N N . GLU A 1 246 ? -5.407 -40.628 20.702 1.00 43.44 246 GLU A N 1
ATOM 2025 C CA . GLU A 1 246 ? -6.250 -39.638 21.360 1.00 43.44 246 GLU A CA 1
ATOM 2026 C C . GLU A 1 246 ? -5.384 -38.522 21.964 1.00 43.44 246 GLU A C 1
ATOM 2028 O O . GLU A 1 246 ? -4.319 -38.742 22.549 1.00 43.44 246 GLU A O 1
ATOM 2033 N N . ILE A 1 247 ? -5.827 -37.287 21.754 1.00 43.59 247 ILE A N 1
ATOM 2034 C CA . ILE A 1 247 ? -5.148 -36.077 22.201 1.00 43.59 247 ILE A CA 1
ATOM 2035 C C . ILE A 1 247 ? -5.493 -35.884 23.683 1.00 43.59 247 ILE A C 1
ATOM 2037 O O . ILE A 1 247 ? -6.616 -35.522 24.021 1.00 43.59 247 ILE A O 1
ATOM 2041 N N . ASN A 1 248 ? -4.509 -36.100 24.558 1.00 48.22 248 ASN A N 1
ATOM 2042 C CA . ASN A 1 248 ? -4.588 -36.049 26.028 1.00 48.22 248 ASN A CA 1
ATOM 2043 C C . ASN A 1 248 ? -4.846 -34.644 26.633 1.00 48.22 248 ASN A C 1
ATOM 2045 O O . ASN A 1 248 ? -4.280 -34.304 27.669 1.00 48.22 248 ASN A O 1
ATOM 2049 N N . ASN A 1 249 ? -5.674 -33.802 26.010 1.00 53.53 249 ASN A N 1
ATOM 2050 C CA . ASN A 1 249 ? -6.044 -32.486 26.554 1.00 53.53 249 ASN A CA 1
ATOM 2051 C C . ASN A 1 249 ? -7.269 -32.534 27.490 1.00 53.53 249 ASN A C 1
ATOM 2053 O O . ASN A 1 249 ? -7.600 -31.517 28.098 1.00 53.53 249 ASN A O 1
ATOM 2057 N N . THR A 1 250 ? -7.936 -33.685 27.623 1.00 53.28 250 THR A N 1
ATOM 2058 C CA . THR A 1 250 ? -9.126 -33.863 28.475 1.00 53.28 250 THR A CA 1
ATOM 2059 C C . THR A 1 250 ? -8.787 -33.877 29.962 1.00 53.28 250 THR A C 1
ATOM 2061 O O . THR A 1 250 ? -9.457 -33.205 30.735 1.00 53.28 250 THR A O 1
ATOM 2064 N N . THR A 1 251 ? -7.670 -34.488 30.366 1.00 61.50 251 THR A N 1
ATOM 2065 C CA . THR A 1 251 ? -7.285 -34.610 31.786 1.00 61.50 251 THR A CA 1
ATOM 2066 C C . THR A 1 251 ? -7.114 -33.259 32.488 1.00 61.50 251 THR A C 1
ATOM 2068 O O . THR A 1 251 ? -7.518 -33.100 33.635 1.00 61.50 251 THR A O 1
ATOM 2071 N N . SER A 1 252 ? -6.597 -32.239 31.794 1.00 69.06 252 SER A N 1
ATOM 2072 C CA . SER A 1 252 ? -6.462 -30.885 32.359 1.00 69.06 252 SER A CA 1
ATOM 2073 C C . SER A 1 252 ? -7.798 -30.139 32.481 1.00 69.06 252 SER A C 1
ATOM 2075 O O . SER A 1 252 ? -7.925 -29.210 33.285 1.00 69.06 252 SER A O 1
ATOM 2077 N N . ILE A 1 253 ? -8.789 -30.509 31.669 1.00 75.25 253 ILE A N 1
ATOM 2078 C CA . ILE A 1 253 ? -10.142 -29.951 31.722 1.00 75.25 253 ILE A CA 1
ATOM 2079 C C . ILE A 1 253 ? -10.937 -30.661 32.821 1.00 75.25 253 ILE A C 1
ATOM 2081 O O . ILE A 1 253 ? -11.548 -29.980 33.642 1.00 75.25 253 ILE A O 1
ATOM 2085 N N . ASP A 1 254 ? -10.829 -31.985 32.911 1.00 82.06 254 ASP A N 1
ATOM 2086 C CA . ASP A 1 254 ? -11.497 -32.808 33.922 1.00 82.06 254 ASP A CA 1
ATOM 2087 C C . ASP A 1 254 ? -11.039 -32.434 35.343 1.00 82.06 254 ASP A C 1
ATOM 2089 O O . ASP A 1 254 ? -11.865 -32.203 36.222 1.00 82.06 254 ASP A O 1
ATOM 2093 N N . GLU A 1 255 ? -9.738 -32.196 35.562 1.00 83.19 255 GLU A N 1
ATOM 2094 C CA . GLU A 1 255 ? -9.223 -31.697 36.851 1.00 83.19 255 GLU A CA 1
ATOM 2095 C C . GLU A 1 255 ? -9.777 -30.311 37.236 1.00 83.19 255 GLU A C 1
ATOM 2097 O O . GLU A 1 255 ? -9.948 -29.991 38.420 1.00 83.19 255 GLU A O 1
ATOM 2102 N N . LYS A 1 256 ? -10.041 -29.448 36.246 1.00 87.81 256 LYS A N 1
ATOM 2103 C CA . LYS A 1 256 ? -10.634 -28.123 36.484 1.00 87.81 256 LYS A CA 1
ATOM 2104 C C . LYS A 1 256 ? -12.125 -28.226 36.787 1.00 87.81 256 LYS A C 1
ATOM 2106 O O . LYS A 1 256 ? -12.597 -27.448 37.618 1.00 87.81 256 LYS A O 1
ATOM 2111 N N . ILE A 1 257 ? -12.830 -29.160 36.148 1.00 90.06 257 ILE A N 1
ATOM 2112 C CA . ILE A 1 257 ? -14.245 -29.457 36.398 1.00 90.06 257 ILE A CA 1
ATOM 2113 C C . ILE A 1 257 ? -14.413 -29.995 37.823 1.00 90.06 257 ILE A C 1
ATOM 2115 O O . ILE A 1 257 ? -15.132 -29.377 38.605 1.00 90.06 257 ILE A O 1
ATOM 2119 N N . ASP A 1 258 ? -13.626 -30.994 38.226 1.00 90.00 258 ASP A N 1
ATOM 2120 C CA . ASP A 1 258 ? -13.620 -31.540 39.594 1.00 90.00 258 ASP A CA 1
ATOM 2121 C C . ASP A 1 258 ? -13.374 -30.459 40.662 1.00 90.00 258 ASP A C 1
ATOM 2123 O O . ASP A 1 258 ? -13.941 -30.457 41.760 1.00 90.00 258 ASP A O 1
ATOM 2127 N N . LYS A 1 259 ? -12.491 -29.499 40.360 1.00 90.62 259 LYS A N 1
ATOM 2128 C CA . LYS A 1 259 ? -12.182 -28.384 41.265 1.00 90.62 259 LYS A CA 1
ATOM 2129 C C . LYS A 1 259 ? -13.313 -27.357 41.342 1.00 90.62 259 LYS A C 1
ATOM 2131 O O . LYS A 1 259 ? -13.438 -26.682 42.367 1.00 90.62 259 LYS A O 1
ATOM 2136 N N . LEU A 1 260 ? -14.092 -27.195 40.275 1.00 90.62 260 LEU A N 1
ATOM 2137 C CA . LEU A 1 260 ? -15.274 -26.336 40.248 1.00 90.62 260 LEU A CA 1
ATOM 2138 C C . LEU A 1 260 ? -16.436 -26.984 41.000 1.00 90.62 260 LEU A C 1
ATOM 2140 O O . LEU A 1 260 ? -17.029 -26.307 41.836 1.00 90.62 260 LEU A O 1
ATOM 2144 N N . GLU A 1 261 ? -16.688 -28.276 40.794 1.00 91.12 261 GLU A N 1
ATOM 2145 C CA . GLU A 1 261 ? -17.731 -29.026 41.508 1.00 91.12 261 GLU A CA 1
ATOM 2146 C C . GLU A 1 261 ? -17.534 -28.946 43.025 1.00 91.12 261 GLU A C 1
ATOM 2148 O O . GLU A 1 261 ? -18.416 -28.478 43.743 1.00 91.12 261 GLU A O 1
ATOM 2153 N N . LYS A 1 262 ? -16.312 -29.200 43.511 1.00 92.00 262 LYS A N 1
ATOM 2154 C CA . LYS A 1 262 ? -15.989 -29.064 44.944 1.00 92.00 262 LYS A CA 1
ATOM 2155 C C . LYS A 1 262 ? -16.240 -27.659 45.496 1.00 92.00 262 LYS A C 1
ATOM 2157 O O . LYS A 1 262 ? -16.601 -27.509 46.660 1.00 92.00 262 LYS A O 1
ATOM 2162 N N . LYS A 1 263 ? -16.019 -26.605 44.703 1.00 91.75 263 LYS A N 1
ATOM 2163 C CA . LYS A 1 263 ? -16.295 -25.223 45.138 1.00 91.75 263 LYS A CA 1
ATOM 2164 C C . LYS A 1 263 ? -17.791 -24.935 45.190 1.00 91.75 263 LYS A C 1
ATOM 2166 O O . LYS A 1 263 ? -18.227 -24.215 46.086 1.00 91.75 263 LYS A O 1
ATOM 2171 N N . VAL A 1 264 ? -18.549 -25.472 44.240 1.00 93.25 264 VAL A N 1
ATOM 2172 C CA . VAL A 1 264 ? -20.005 -25.338 44.188 1.00 93.25 264 VAL A CA 1
ATOM 2173 C C . VAL A 1 264 ? -20.640 -26.041 45.389 1.00 93.25 264 VAL A C 1
ATOM 2175 O O . VAL A 1 264 ? -21.445 -25.418 46.077 1.00 93.25 264 VAL A O 1
ATOM 2178 N N . ASP A 1 265 ? -20.193 -27.249 45.733 1.00 92.88 265 ASP A N 1
ATOM 2179 C CA . ASP A 1 265 ? -20.671 -27.980 46.917 1.00 92.88 265 ASP A CA 1
ATOM 2180 C C . ASP A 1 265 ? -20.422 -27.214 48.223 1.00 92.88 265 ASP A C 1
ATOM 2182 O O . ASP A 1 265 ? -21.295 -27.120 49.088 1.00 92.88 265 ASP A O 1
ATOM 2186 N N . VAL A 1 266 ? -19.244 -26.593 48.359 1.00 92.12 266 VAL A N 1
ATOM 2187 C CA . VAL A 1 266 ? -18.926 -25.748 49.520 1.00 92.12 266 VAL A CA 1
ATOM 2188 C C . VAL A 1 266 ? -19.887 -24.562 49.610 1.00 92.12 266 VAL A C 1
ATOM 2190 O O . VAL A 1 266 ? -20.391 -24.267 50.696 1.00 92.12 266 VAL A O 1
ATOM 2193 N N . ILE A 1 267 ? -20.185 -23.901 48.489 1.00 91.56 267 ILE A N 1
ATOM 2194 C CA . ILE A 1 267 ? -21.137 -22.783 48.454 1.00 91.56 267 ILE A CA 1
ATOM 2195 C C . ILE A 1 267 ? -22.543 -23.260 48.831 1.00 91.56 267 ILE A C 1
ATOM 2197 O O . ILE A 1 267 ? -23.187 -22.615 49.658 1.00 91.56 267 ILE A O 1
ATOM 2201 N N . PHE A 1 268 ? -22.997 -24.398 48.299 1.00 92.00 268 PHE A N 1
ATOM 2202 C CA . PHE A 1 268 ? -24.292 -24.978 48.663 1.00 92.00 268 PHE A CA 1
ATOM 2203 C C . PHE A 1 268 ? -24.386 -25.262 50.162 1.00 92.00 268 PHE A C 1
ATOM 2205 O O . PHE A 1 268 ? -25.336 -24.814 50.803 1.00 92.00 268 PHE A O 1
ATOM 2212 N N . SER A 1 269 ? -23.361 -25.881 50.754 1.00 91.00 269 SER A N 1
ATOM 2213 C CA . SER A 1 269 ? -23.329 -26.144 52.199 1.00 91.00 269 SER A CA 1
ATOM 2214 C C . SER A 1 269 ? -23.394 -24.859 53.041 1.00 91.00 269 SER A C 1
ATOM 2216 O O . SER A 1 269 ? -24.020 -24.815 54.103 1.00 91.00 269 SER A O 1
ATOM 2218 N N . MET A 1 270 ? -22.783 -23.774 52.555 1.00 89.81 270 MET A N 1
ATOM 2219 C CA . MET A 1 270 ? -22.776 -22.485 53.241 1.00 89.81 270 MET A CA 1
ATOM 2220 C C . MET A 1 270 ? -24.134 -21.783 53.142 1.00 89.81 270 MET A C 1
ATOM 2222 O O . MET A 1 270 ? -24.589 -21.186 54.118 1.00 89.81 270 MET A O 1
ATOM 2226 N N . ILE A 1 271 ? -24.809 -21.902 51.996 1.00 90.19 271 ILE A N 1
ATOM 2227 C CA . ILE A 1 271 ? -26.175 -21.406 51.794 1.00 90.19 271 ILE A CA 1
ATOM 2228 C C . ILE A 1 271 ? -27.163 -22.175 52.677 1.00 90.19 271 ILE A C 1
ATOM 2230 O O . ILE A 1 271 ? -27.982 -21.550 53.350 1.00 90.19 271 ILE A O 1
ATOM 2234 N N . GLU A 1 272 ? -27.067 -23.505 52.737 1.00 92.38 272 GLU A N 1
ATOM 2235 C CA . GLU A 1 272 ? -27.916 -24.326 53.610 1.00 92.38 272 GLU A CA 1
ATOM 2236 C C . GLU A 1 272 ? -27.758 -23.937 55.081 1.00 92.38 272 GLU A C 1
ATOM 2238 O O . GLU A 1 272 ? -28.749 -23.761 55.794 1.00 92.38 272 GLU A O 1
ATOM 2243 N N . LYS A 1 273 ? -26.517 -23.719 55.531 1.00 90.00 273 LYS A N 1
ATOM 2244 C CA . LYS A 1 273 ? -26.238 -23.276 56.899 1.00 90.00 273 LYS A CA 1
ATOM 2245 C C . LYS A 1 273 ? -26.847 -21.902 57.203 1.00 90.00 273 LYS A C 1
ATOM 2247 O O . LYS A 1 273 ? -27.450 -21.732 58.260 1.00 90.00 273 LYS A O 1
ATOM 2252 N N . LEU A 1 274 ? -26.746 -20.947 56.276 1.00 87.44 274 LEU A N 1
ATOM 2253 C CA . LEU A 1 274 ? -27.349 -19.616 56.428 1.00 87.44 274 LEU A CA 1
ATOM 2254 C C . LEU A 1 274 ? -28.884 -19.668 56.453 1.00 87.44 274 LEU A C 1
ATOM 2256 O O . LEU A 1 274 ? -29.515 -18.931 57.212 1.00 87.44 274 LEU A O 1
ATOM 2260 N N . LEU A 1 275 ? -29.496 -20.550 55.661 1.00 85.38 275 LEU A N 1
ATOM 2261 C CA . LEU A 1 275 ? -30.946 -20.760 55.674 1.00 85.38 275 LEU A CA 1
ATOM 2262 C C . LEU A 1 275 ? -31.421 -21.400 56.987 1.00 85.38 275 LEU A C 1
ATOM 2264 O O . LEU A 1 275 ? -32.452 -21.002 57.528 1.00 85.38 275 LEU A O 1
ATOM 2268 N N . LEU A 1 276 ? -30.650 -22.340 57.539 1.00 86.75 276 LEU A N 1
ATOM 2269 C CA . LEU A 1 276 ? -30.915 -22.953 58.844 1.00 86.75 276 LEU A CA 1
ATOM 2270 C C . LEU A 1 276 ? -30.770 -21.962 60.008 1.00 86.75 276 LEU A C 1
ATOM 2272 O O . LEU A 1 276 ? -31.562 -22.015 60.948 1.00 86.75 276 LEU A O 1
ATOM 2276 N N . GLU A 1 277 ? -29.790 -21.057 59.957 1.00 82.25 277 GLU A N 1
ATOM 2277 C CA . GLU A 1 277 ? -29.619 -19.997 60.962 1.00 82.25 277 GLU A CA 1
ATOM 2278 C C . GLU A 1 277 ? -30.741 -18.953 60.892 1.00 82.25 277 GLU A C 1
ATOM 2280 O O . GLU A 1 277 ? -31.230 -18.505 61.928 1.00 82.25 277 GLU A O 1
ATOM 2285 N N . LYS A 1 278 ? -31.221 -18.619 59.687 1.00 76.75 278 LYS A N 1
ATOM 2286 C CA . LYS A 1 278 ? -32.331 -17.674 59.503 1.00 76.75 278 LYS A CA 1
ATOM 2287 C C . LYS A 1 278 ? -33.684 -18.226 59.967 1.00 76.75 278 LYS A C 1
ATOM 2289 O O . LYS A 1 278 ? -34.527 -17.446 60.383 1.00 76.75 278 LYS A O 1
ATOM 2294 N N . ASN A 1 279 ? -33.878 -19.545 59.934 1.00 72.81 279 ASN A N 1
ATOM 2295 C CA . ASN A 1 279 ? -35.102 -20.202 60.411 1.00 72.81 279 ASN A CA 1
ATOM 2296 C C . ASN A 1 279 ? -35.113 -20.483 61.930 1.00 72.81 279 ASN A C 1
ATOM 2298 O O . ASN A 1 279 ? -36.080 -21.054 62.431 1.00 72.81 279 ASN A O 1
ATOM 2302 N N . LYS A 1 280 ? -34.043 -20.134 62.662 1.00 64.62 280 LYS A N 1
ATOM 2303 C CA . LYS A 1 280 ? -33.939 -20.294 64.126 1.00 64.62 280 LYS A CA 1
ATOM 2304 C C . LYS A 1 280 ? -34.124 -18.991 64.922 1.00 64.62 280 LYS A C 1
ATOM 2306 O O . LYS A 1 280 ? -34.126 -19.064 66.149 1.00 64.62 280 LYS A O 1
ATOM 2311 N N . ASN A 1 281 ? -34.290 -17.852 64.248 1.00 47.78 281 ASN A N 1
ATOM 2312 C CA . ASN A 1 281 ? -34.639 -16.549 64.831 1.00 47.78 281 ASN A CA 1
ATOM 2313 C C . ASN A 1 281 ? -36.058 -16.151 64.425 1.00 47.78 281 ASN A C 1
ATOM 2315 O O . ASN A 1 281 ? -36.707 -15.447 65.226 1.00 47.78 281 ASN A O 1
#

Secondary structure (DSSP, 8-state):
-----S--TTSHHHHHHHHHHHHTSHHHHT--HHHHHHHHHHHHHHHHHHHHHHTTS---HHHHHHHHHHHHHHHHHHHS---------S-------HHHHHHHHHHHHHHHHHHHHHHHHHHHTPPPPPPP-----------TTHHHHHHHHHHHHHHHHHHHHHHS-HHHHHHHHS----HHHHHHHHSSTT----------------------------GGG--TT---TT-------------TTHHHHHHHHHHHHHHHHHHHHHHHHHHHHHTT-

pLDDT: mean 73.73, std 19.25, range [32.38, 97.56]

Organism: NCBI:txid1070528

Foldseek 3Di:
DDPPQQDCCPPPVNLVVLLVVVCPDPLNVPDDPVVNVVLVVVSVVLSVVLCVVCSPPPDGSVRSSVVSSVVSVVVSCVVRPDPPPPPPDPPPPPPCDPVNVVVVVVVVVVVVVVVVVVVVVCVVPDDDDDDDDPDPPPPDDPDPCPVVVVVVVVVVVVVVVVVVVVPDDPVVVVVVPPDPDDPVVVVVVVVPPPDPDDDDPDDDDDDPDPDPPDDPPPDDDDPPPDDPPDDPPPDPPPPDDDDDDDDPPVVVVVVVVVVVVVVVVVVVVVVVVVVVVVVVD